Protein 6B29 (pdb70)

Nearest PDB structures (foldseek):
  6b29-assembly1_A  TM=1.011E+00  e=1.624E-09  Homo sapiens
  6uy9-assembly1_A  TM=9.958E-01  e=1.228E-08  Homo sapiens
  6uy8-assembly1_A  TM=9.805E-01  e=1.737E-08  Homo sapiens
  6uy8-assembly2_B  TM=9.784E-01  e=5.848E-08  Homo sapiens
  6b25-assembly1_A  TM=9.715E-01  e=1.913E-04  Homo sapiens

Sequence (230 aa):
ARVHRVTRSFVGNREIGQITLKKDQIVVQKGDEAGGYVKVYTGRKVVGLFPTDFLEEISNARVVHRVTRSFVGNREIGQIITLKKDQIVVQKGDEAGGYVKVYTGRKVVGLFPTTDFLEEIARVHRVTRSFVGNREIGQITLKKKDQIVVQKGDEAGGYVKVYTGRKVGLFPTDFLEEIARVHRVTRSFVGNREIGQITLKKDQIVVQKGDEAGGYVKVYTGRKVGLFPTDFLEEI

Solvent-accessible surface area: 13811 Å² total; per-residue (Å²): 93,129,4,13,14,0,24,146,74,48,125,6,69,200,167,110,36,18,22,69,3,149,104,56,57,4,0,10,26,90,56,132,88,76,74,32,84,5,98,0,57,16,6,136,136,78,6,59,0,17,42,128,62,25,90,88,60,157,165,52,127,38,14,68,0,43,135,66,55,119,13,74,85,160,110,39,27,10,53,4,48,116,74,67,104,1,36,30,111,28,135,95,74,80,31,63,4,91,0,86,34,54,99,95,79,10,70,0,12,42,128,53,24,77,96,114,93,124,6,15,14,0,42,87,15,3,15,0,21,144,142,110,36,18,13,64,4,142,109,60,62,4,0,6,32,94,61,91,60,79,80,43,51,4,107,0,57,19,8,140,142,78,5,56,0,11,50,90,13,23,90,85,62,118,134,54,16,96,1,51,37,59,48,110,11,72,175,102,52,1,15,9,64,2,108,119,73,66,101,1,54,22,73,51,131,87,72,73,35,82,5,53,0,63,32,53,203,79,1,0,37,0,15,49,120,56,20,68,100,113

Secondary structure (DSSP, 8-state):
--EEEE-S-B---GGGTB--B-TT-EEEEEEEEETTEEEEE-SS-EEEEEGGGEEE-/----EEEE-S-B---GGGTB--B-TT-EEEE-S--BTTEEEEE-SS-EEEEEGGGEEE-/--EEEESS-B--BGGGTB--B-TT-EEEEEEEEETTEEEEE-SS-EEEEEGGGEEE-/--EEEESS-B---TTBTB--B-TT-EEEEEEEEETTEEEEE-SS-EEEEEGGGEEE-

GO terms:
  GO:0003009 skeletal muscle contraction (P, IMP)
  GO:0007274 neuromuscular synaptic transmission (P, IMP)
  GO:0042802 identical protein binding (F, IPI)
  GO:0005515 protein binding (F, IPI)
  GO:0005654 nucleoplasm (C, IDA)
  GO:0005829 cytosol (C, IDA)

Organism: Homo sapiens (NCBI:txid9606)

Foldseek 3Di:
DWKKFFQAWDPDDPVQFAHTDHGGQMWAFDDDDDPQWTWTHRPDDIGIDGPVRIDTD/DPWWKKFFQAWDPDDVVVFAHTDHGGQMWTFDADDDPQWTWTHRPDDITIDGPVRIGTD/DWKKFFQAFDPDPVVVFAHTDHGRQMWAFDDDDDPQWTWTHNVDDIGIDGPVGIDTD/DWKKFFQAWDDDDVVVFAHTDHGGQIWAFDDDDDPQWTWTHRVPDTTIDGPVRIDTD

Structure (mmCIF, N/CA/C/O backbone):
data_6B29
#
_entry.id   6B29
#
_cell.length_a   49.540
_cell.length_b   57.960
_cell.length_c   156.820
_cell.angle_alpha   90.000
_cell.angle_beta   90.000
_cell.angle_gamma   90.000
#
_symmetry.space_group_name_H-M   'C 2 2 21'
#
loop_
_entity.id
_entity.type
_entity.pdbx_description
1 polymer 'SH3 and cysteine-rich domain-containing protein 3'
2 water water
#
loop_
_atom_site.group_PDB
_atom_site.id
_atom_site.type_symbol
_atom_site.label_atom_id
_atom_site.label_alt_id
_atom_site.label_comp_id
_atom_site.label_asym_id
_atom_site.label_entity_id
_atom_site.label_seq_id
_atom_site.pdbx_PDB_ins_code
_atom_site.Cartn_x
_atom_site.Cartn_y
_atom_site.Cartn_z
_atom_site.occupancy
_atom_site.B_iso_or_equiv
_atom_site.auth_seq_id
_atom_site.auth_comp_id
_atom_site.auth_asym_id
_atom_site.auth_atom_id
_atom_site.pdbx_PDB_model_num
ATOM 1 N N . ALA A 1 3 ? 1.839 -12.634 -35.411 1.00 42.59 3 ALA A N 1
ATOM 2 C CA . ALA A 1 3 ? 2.846 -11.568 -35.470 1.00 40.38 3 ALA A CA 1
ATOM 3 C C . ALA A 1 3 ? 4.277 -12.078 -35.223 1.00 37.43 3 ALA A C 1
ATOM 4 O O . ALA A 1 3 ? 4.534 -12.733 -34.201 1.00 40.42 3 ALA A O 1
ATOM 6 N N . ARG A 1 4 ? 5.202 -11.804 -36.151 1.00 32.60 4 ARG A N 1
ATOM 7 C CA . ARG A 1 4 ? 6.621 -12.070 -35.898 1.00 27.38 4 ARG A CA 1
ATOM 8 C C . ARG A 1 4 ? 7.293 -10.875 -35.253 1.00 20.30 4 ARG A C 1
ATOM 9 O O . ARG A 1 4 ? 7.334 -9.777 -35.820 1.00 20.88 4 ARG A O 1
ATOM 17 N N . VAL A 1 5 ? 7.811 -11.081 -34.060 1.00 18.13 5 VAL A N 1
ATOM 18 C CA . VAL A 1 5 ? 8.303 -9.987 -33.243 1.00 16.20 5 VAL A CA 1
ATOM 19 C C . VAL A 1 5 ? 9.773 -10.243 -33.019 1.00 15.24 5 VAL A C 1
ATOM 20 O O . VAL A 1 5 ? 10.159 -11.385 -32.747 1.00 16.63 5 VAL A O 1
ATOM 24 N N . HIS A 1 6 ? 10.584 -9.190 -33.112 1.00 14.06 6 HIS A N 1
ATOM 25 C CA . HIS A 1 6 ? 12.028 -9.341 -33.049 1.00 13.57 6 HIS A CA 1
ATOM 26 C C . HIS A 1 6 ? 12.635 -8.331 -32.090 1.00 12.82 6 HIS A C 1
ATOM 27 O O . HIS A 1 6 ? 12.156 -7.206 -31.941 1.00 14.63 6 HIS A O 1
ATOM 34 N N . ARG A 1 7 ? 13.744 -8.729 -31.487 1.00 13.92 7 ARG A N 1
ATOM 35 C CA . ARG A 1 7 ? 14.611 -7.853 -30.734 1.00 14.77 7 ARG A CA 1
ATOM 36 C C . ARG A 1 7 ? 15.805 -7.447 -31.590 1.00 13.87 7 ARG A C 1
ATOM 37 O O . ARG A 1 7 ? 16.416 -8.301 -32.257 1.00 15.36 7 ARG A O 1
ATOM 45 N N . VAL A 1 8 ? 16.122 -6.153 -31.576 1.00 13.94 8 VAL A N 1
ATOM 46 C CA . VAL A 1 8 ? 17.306 -5.644 -32.268 1.00 13.48 8 VAL A CA 1
ATOM 47 C C . VAL A 1 8 ? 18.543 -6.049 -31.462 1.00 13.93 8 VAL A C 1
ATOM 48 O O . VAL A 1 8 ? 18.643 -5.768 -30.260 1.00 15.87 8 VAL A O 1
ATOM 52 N N . THR A 1 9 ? 19.498 -6.718 -32.107 1.00 14.82 9 THR A N 1
ATOM 53 C CA . THR A 1 9 ? 20.648 -7.220 -31.361 1.00 16.99 9 THR A CA 1
ATOM 54 C C . THR A 1 9 ? 21.811 -6.241 -31.328 1.00 18.31 9 THR A C 1
ATOM 55 O O . THR A 1 9 ? 22.672 -6.318 -30.438 1.00 19.72 9 THR A O 1
ATOM 59 N N . ARG A 1 10 ? 21.875 -5.330 -32.285 1.00 17.86 10 ARG A N 1
ATOM 60 C CA . ARG A 1 10 ? 22.978 -4.391 -32.416 1.00 20.24 10 ARG A CA 1
ATOM 61 C C . ARG A 1 10 ? 22.378 -3.113 -32.974 1.00 17.67 10 ARG A C 1
ATOM 62 O O . ARG A 1 10 ? 21.523 -3.153 -33.876 1.00 18.47 10 ARG A O 1
ATOM 70 N N . SER A 1 11 ? 22.831 -1.979 -32.458 1.00 17.77 11 SER A N 1
ATOM 71 C CA . SER A 1 11 ? 22.372 -0.701 -32.960 1.00 16.82 11 SER A CA 1
ATOM 72 C C . SER A 1 11 ? 22.825 -0.508 -34.404 1.00 16.09 11 SER A C 1
ATOM 73 O O . SER A 1 11 ? 23.908 -0.930 -34.811 1.00 17.05 11 SER A O 1
ATOM 76 N N . PHE A 1 12 ? 21.996 0.183 -35.171 1.00 14.35 12 PHE A N 1
ATOM 77 C CA . PHE A 1 12 ? 22.237 0.384 -36.597 1.00 14.80 12 PHE A CA 1
ATOM 78 C C . PHE A 1 12 ? 21.573 1.672 -37.038 1.00 15.56 12 PHE A C 1
ATOM 79 O O . PHE A 1 12 ? 20.365 1.866 -36.824 1.00 15.67 12 PHE A O 1
ATOM 87 N N . VAL A 1 13 ? 22.365 2.539 -37.657 1.00 16.19 13 VAL A N 1
ATOM 88 C CA . VAL A 1 13 ? 21.867 3.770 -38.263 1.00 17.98 13 VAL A CA 1
ATOM 89 C C . VAL A 1 13 ? 21.442 3.491 -39.705 1.00 16.60 13 VAL A C 1
ATOM 90 O O . VAL A 1 13 ? 22.237 3.015 -40.507 1.00 19.07 13 VAL A O 1
ATOM 94 N N . GLY A 1 14 ? 20.183 3.780 -40.038 1.00 16.98 14 GLY A N 1
ATOM 95 C CA . GLY A 1 14 ? 19.671 3.479 -41.359 1.00 20.41 14 GLY A CA 1
ATOM 96 C C . GLY A 1 14 ? 19.870 4.627 -42.325 1.00 19.98 14 GLY A C 1
ATOM 97 O O . GLY A 1 14 ? 19.917 5.796 -41.952 1.00 24.12 14 GLY A O 1
ATOM 98 N N . ASN A 1 15 ? 20.022 4.264 -43.589 1.00 21.16 15 ASN A N 1
ATOM 99 C CA . ASN A 1 15 ? 20.070 5.221 -44.695 1.00 23.24 15 ASN A CA 1
ATOM 100 C C . ASN A 1 15 ? 18.623 5.469 -45.107 1.00 21.41 15 ASN A C 1
ATOM 101 O O . ASN A 1 15 ? 17.999 4.646 -45.787 1.00 21.87 15 ASN A O 1
ATOM 106 N N . ARG A 1 16 ? 18.070 6.609 -44.680 1.00 23.29 16 ARG A N 1
ATOM 107 C CA . ARG A 1 16 ? 16.665 6.878 -44.931 1.00 27.93 16 ARG A CA 1
ATOM 108 C C . ARG A 1 16 ? 16.368 7.085 -46.410 1.00 28.13 16 ARG A C 1
ATOM 109 O O . ARG A 1 16 ? 15.233 6.847 -46.833 1.00 29.73 16 ARG A O 1
ATOM 117 N N . GLU A 1 17 ? 17.370 7.480 -47.202 1.00 27.40 17 GLU A N 1
ATOM 118 C CA . GLU A 1 17 ? 17.153 7.709 -48.633 1.00 28.77 17 GLU A CA 1
ATOM 119 C C . GLU A 1 17 ? 16.642 6.457 -49.313 1.00 26.55 17 GLU A C 1
ATOM 120 O O . GLU A 1 17 ? 15.944 6.536 -50.341 1.00 30.05 17 GLU A O 1
ATOM 126 N N . ILE A 1 18 ? 17.040 5.289 -48.816 1.00 23.84 18 ILE A N 1
ATOM 127 C CA . ILE A 1 18 ? 16.702 4.025 -49.437 1.00 23.95 18 ILE A CA 1
ATOM 128 C C . ILE A 1 18 ? 15.749 3.233 -48.551 1.00 22.02 18 ILE A C 1
ATOM 129 O O . ILE A 1 18 ? 15.571 2.055 -48.735 1.00 23.63 18 ILE A O 1
ATOM 134 N N . GLY A 1 19 ? 15.121 3.897 -47.598 1.00 20.04 19 GLY A N 1
ATOM 135 C CA . GLY A 1 19 ? 14.053 3.283 -46.848 1.00 20.56 19 GLY A CA 1
ATOM 136 C C . GLY A 1 19 ? 14.464 2.520 -45.611 1.00 17.26 19 GLY A C 1
ATOM 137 O O . GLY A 1 19 ? 13.607 1.835 -45.055 1.00 18.43 19 GLY A O 1
ATOM 138 N N . GLN A 1 20 ? 15.731 2.596 -45.211 1.00 17.60 20 GLN A N 1
ATOM 139 C CA . GLN A 1 20 ? 16.169 1.954 -43.966 1.00 16.24 20 GLN A CA 1
ATOM 140 C C . GLN A 1 20 ? 15.819 2.816 -42.761 1.00 16.45 20 GLN A C 1
ATOM 141 O O . GLN A 1 20 ? 15.661 4.035 -42.851 1.00 19.53 20 GLN A O 1
ATOM 147 N N . ILE A 1 21 ? 15.697 2.149 -41.621 1.00 15.70 21 ILE A N 1
ATOM 148 C CA . ILE A 1 21 ? 15.360 2.760 -40.338 1.00 15.39 21 ILE A CA 1
ATOM 149 C C . ILE A 1 21 ? 16.501 2.566 -39.350 1.00 14.66 21 ILE A C 1
ATOM 150 O O . ILE A 1 21 ? 17.137 1.503 -39.294 1.00 14.96 21 ILE A O 1
ATOM 155 N N . THR A 1 22 ? 16.713 3.573 -38.506 1.00 13.98 22 THR A N 1
ATOM 156 C CA . THR A 1 22 ? 17.634 3.457 -37.370 1.00 13.83 22 THR A CA 1
ATOM 157 C C . THR A 1 22 ? 16.933 2.759 -36.211 1.00 12.76 22 THR A C 1
ATOM 158 O O . THR A 1 22 ? 15.828 3.157 -35.822 1.00 14.66 22 THR A O 1
ATOM 162 N N . LEU A 1 23 ? 17.588 1.772 -35.610 1.00 12.20 23 LEU A N 1
ATOM 163 C CA . LEU A 1 23 ? 17.073 1.170 -34.388 1.00 12.01 23 LEU A CA 1
ATOM 164 C C . LEU A 1 23 ? 18.212 1.004 -33.405 1.00 12.35 23 LEU A C 1
ATOM 165 O O . LEU A 1 23 ? 19.398 0.924 -33.781 1.00 14.67 23 LEU A O 1
ATOM 170 N N . LYS A 1 24 ? 17.829 0.940 -32.125 1.00 13.89 24 LYS A N 1
ATOM 171 C CA . LYS A 1 24 ? 18.787 0.760 -31.038 1.00 15.77 24 LYS A CA 1
ATOM 172 C C . LYS A 1 24 ? 18.797 -0.692 -30.587 1.00 14.55 24 LYS A C 1
ATOM 173 O O . LYS A 1 24 ? 17.758 -1.360 -30.552 1.00 13.95 24 LYS A O 1
ATOM 179 N N . LYS A 1 25 ? 19.953 -1.131 -30.090 1.00 14.92 25 LYS A N 1
ATOM 180 C CA . LYS A 1 25 ? 20.047 -2.445 -29.457 1.00 15.62 25 LYS A CA 1
ATOM 181 C C . LYS A 1 25 ? 18.947 -2.608 -28.400 1.00 14.29 25 LYS A C 1
ATOM 182 O O . LYS A 1 25 ? 18.663 -1.689 -27.611 1.00 14.79 25 LYS A O 1
ATOM 188 N N . ASP A 1 26 ? 18.275 -3.759 -28.439 1.00 14.67 26 ASP A N 1
ATOM 189 C CA . ASP A 1 26 ? 17.199 -4.174 -27.513 1.00 14.86 26 ASP A CA 1
ATOM 190 C C . ASP A 1 26 ? 15.853 -3.595 -27.841 1.00 14.10 26 ASP A C 1
ATOM 191 O O . ASP A 1 26 ? 14.863 -3.951 -27.204 1.00 14.56 26 ASP A O 1
ATOM 196 N N . GLN A 1 27 ? 15.755 -2.736 -28.837 1.00 13.12 27 GLN A N 1
ATOM 197 C CA . GLN A 1 27 ? 14.446 -2.286 -29.258 1.00 11.56 27 GLN A CA 1
ATOM 198 C C . GLN A 1 27 ? 13.667 -3.472 -29.824 1.00 12.87 27 GLN A C 1
ATOM 199 O O . GLN A 1 27 ? 14.238 -4.380 -30.420 1.00 13.31 27 GLN A O 1
ATOM 205 N N . ILE A 1 28 ? 12.362 -3.461 -29.631 1.00 11.87 28 ILE A N 1
ATOM 206 C CA . ILE A 1 28 ? 11.459 -4.505 -30.122 1.00 13.11 28 ILE A CA 1
ATOM 207 C C . ILE A 1 28 ? 10.667 -3.951 -31.303 1.00 11.79 28 ILE A C 1
ATOM 208 O O . ILE A 1 28 ? 10.121 -2.839 -31.248 1.00 12.32 28 ILE A O 1
ATOM 213 N N . VAL A 1 29 ? 10.605 -4.744 -32.389 1.00 12.70 29 VAL A N 1
ATOM 214 C CA . VAL A 1 29 ? 9.895 -4.338 -33.599 1.00 12.53 29 VAL A CA 1
ATOM 215 C C . VAL A 1 29 ? 9.076 -5.512 -34.109 1.00 12.90 29 VAL A C 1
ATOM 216 O O . VAL A 1 29 ? 9.311 -6.675 -33.758 1.00 13.82 29 VAL A O 1
ATOM 220 N N . VAL A 1 30 ? 8.130 -5.203 -34.979 1.00 13.52 30 VAL A N 1
ATOM 221 C CA . VAL A 1 30 ? 7.264 -6.211 -35.570 1.00 14.29 30 VAL A CA 1
ATOM 222 C C . VAL A 1 30 ? 7.586 -6.331 -37.048 1.00 15.27 30 VAL A C 1
ATOM 223 O O . VAL A 1 30 ? 7.645 -5.326 -37.764 1.00 15.23 30 VAL A O 1
ATOM 227 N N . GLN A 1 31 ? 7.797 -7.563 -37.513 1.00 14.81 31 GLN A N 1
ATOM 228 C CA . GLN A 1 31 ? 8.099 -7.788 -38.918 1.00 16.11 31 GLN A CA 1
ATOM 229 C C . GLN A 1 31 ? 6.880 -7.506 -39.794 1.00 17.94 31 GLN A C 1
ATOM 230 O O . GLN A 1 31 ? 5.743 -7.875 -39.467 1.00 20.38 31 GLN A O 1
ATOM 236 N N . LYS A 1 32 ? 7.126 -6.871 -40.932 1.00 18.50 32 LYS A N 1
ATOM 237 C CA . LYS A 1 32 ? 6.098 -6.642 -41.942 1.00 22.01 32 LYS A CA 1
ATOM 238 C C . LYS A 1 32 ? 6.573 -7.303 -43.246 1.00 22.73 32 LYS A C 1
ATOM 239 O O . LYS A 1 32 ? 7.548 -6.859 -43.849 1.00 25.74 32 LYS A O 1
ATOM 245 N N . GLY A 1 33 ? 5.930 -8.396 -43.671 1.00 25.82 33 GLY A N 1
ATOM 246 C CA . GLY A 1 33 ? 6.364 -9.079 -44.895 1.00 26.70 33 GLY A CA 1
ATOM 247 C C . GLY A 1 33 ? 7.680 -9.864 -44.780 1.00 28.64 33 GLY A C 1
ATOM 248 O O . GLY A 1 33 ? 8.232 -10.070 -43.713 1.00 33.30 33 GLY A O 1
ATOM 249 N N . ASP A 1 34 ? 8.199 -10.272 -45.935 1.00 25.67 34 ASP A N 1
ATOM 250 C CA . ASP A 1 34 ? 9.308 -11.214 -45.981 1.00 25.61 34 ASP A CA 1
ATOM 251 C C . ASP A 1 34 ? 10.650 -10.501 -46.151 1.00 21.04 34 ASP A C 1
ATOM 252 O O . ASP A 1 34 ? 10.725 -9.370 -46.629 1.00 24.77 34 ASP A O 1
ATOM 257 N N . GLU A 1 35 ? 11.713 -11.202 -45.770 1.00 20.35 35 GLU A N 1
ATOM 258 C CA . GLU A 1 35 ? 13.068 -10.730 -45.978 1.00 22.03 35 GLU A CA 1
ATOM 259 C C . GLU A 1 35 ? 13.441 -10.856 -47.451 1.00 20.25 35 GLU A C 1
ATOM 260 O O . GLU A 1 35 ? 12.983 -11.764 -48.144 1.00 22.64 35 GLU A O 1
ATOM 266 N N . ALA A 1 36 ? 14.353 -9.989 -47.889 1.00 17.79 36 ALA A N 1
ATOM 267 C CA . ALA A 1 36 ? 14.964 -10.072 -49.202 1.00 18.17 36 ALA A CA 1
ATOM 268 C C . ALA A 1 36 ? 16.277 -9.297 -49.152 1.00 17.80 36 ALA A C 1
ATOM 269 O O . ALA A 1 36 ? 16.337 -8.168 -48.649 1.00 17.13 36 ALA A O 1
ATOM 271 N N . GLY A 1 37 ? 17.327 -9.884 -49.712 1.00 18.05 37 GLY A N 1
ATOM 272 C CA . GLY A 1 37 ? 18.566 -9.142 -49.838 1.00 17.60 37 GLY A CA 1
ATOM 273 C C . GLY A 1 37 ? 19.231 -8.761 -48.520 1.00 17.27 37 GLY A C 1
ATOM 274 O O . GLY A 1 37 ? 20.063 -7.866 -48.499 1.00 19.14 37 GLY A O 1
ATOM 275 N N . GLY A 1 38 ? 18.899 -9.434 -47.424 1.00 18.03 38 GLY A N 1
ATOM 276 C CA . GLY A 1 38 ? 19.507 -9.135 -46.145 1.00 18.36 38 GLY A CA 1
ATOM 277 C C . GLY A 1 38 ? 18.745 -8.115 -45.348 1.00 15.10 38 GLY A C 1
ATOM 278 O O . GLY A 1 38 ? 19.199 -7.762 -44.256 1.00 16.60 38 GLY A O 1
ATOM 279 N N . TYR A 1 39 ? 17.591 -7.681 -45.812 1.00 14.91 39 TYR A N 1
ATOM 280 C CA . TYR A 1 39 ? 16.814 -6.668 -45.095 1.00 13.59 39 TYR A CA 1
ATOM 281 C C . TYR A 1 39 ? 15.385 -7.142 -44.993 1.00 14.60 39 TYR A C 1
ATOM 282 O O . TYR A 1 39 ? 14.916 -7.956 -45.806 1.00 16.50 39 TYR A O 1
ATOM 291 N N . VAL A 1 40 ? 14.687 -6.581 -44.010 1.00 13.05 40 VAL A N 1
ATOM 292 C CA . VAL A 1 40 ? 13.268 -6.843 -43.847 1.00 13.16 40 VAL A CA 1
ATOM 293 C C . VAL A 1 40 ? 12.620 -5.576 -43.337 1.00 12.85 40 VAL A C 1
ATOM 294 O O . VAL A 1 40 ? 13.248 -4.788 -42.618 1.00 13.60 40 VAL A O 1
ATOM 298 N N . LYS A 1 41 ? 11.368 -5.371 -43.731 1.00 14.07 41 LYS A N 1
ATOM 299 C CA . LYS A 1 41 ? 10.589 -4.230 -43.248 1.00 13.82 41 LYS A CA 1
ATOM 300 C C . LYS A 1 41 ? 10.089 -4.521 -41.844 1.00 13.92 41 LYS A C 1
ATOM 301 O O . LYS A 1 41 ? 9.598 -5.630 -41.571 1.00 15.04 41 LYS A O 1
ATOM 307 N N . VAL A 1 42 ? 10.235 -3.546 -40.951 1.00 12.98 42 VAL A N 1
ATOM 308 C CA . VAL A 1 42 ? 9.774 -3.693 -39.570 1.00 12.82 42 VAL A CA 1
ATOM 309 C C . VAL A 1 42 ? 9.028 -2.438 -39.154 1.00 13.77 42 VAL A C 1
ATOM 310 O O . VAL A 1 42 ? 9.158 -1.364 -39.752 1.00 15.21 42 VAL A O 1
ATOM 314 N N . TYR A 1 43 ? 8.184 -2.611 -38.142 1.00 14.72 43 TYR A N 1
ATOM 315 C CA . TYR A 1 43 ? 7.373 -1.540 -37.559 1.00 14.70 43 TYR A CA 1
ATOM 316 C C . TYR A 1 43 ? 7.762 -1.345 -36.100 1.00 13.41 43 TYR A C 1
ATOM 317 O O . TYR A 1 43 ? 7.855 -2.324 -35.347 1.00 13.82 43 TYR A O 1
ATOM 326 N N . THR A 1 44 ? 8.010 -0.089 -35.712 1.00 13.76 44 THR A N 1
ATOM 327 C CA . THR A 1 44 ? 8.462 0.211 -34.355 1.00 14.10 44 THR A CA 1
ATOM 328 C C . THR A 1 44 ? 7.324 0.555 -33.422 1.00 15.09 44 THR A C 1
ATOM 329 O O . THR A 1 44 ? 7.580 0.744 -32.231 1.00 15.35 44 THR A O 1
ATOM 333 N N . GLY A 1 45 ? 6.090 0.680 -33.928 1.00 16.17 45 GLY A N 1
ATOM 334 C CA . GLY A 1 45 ? 5.009 1.285 -33.180 1.00 17.23 45 GLY A CA 1
ATOM 335 C C . GLY A 1 45 ? 4.767 2.727 -33.564 1.00 20.47 45 GLY A C 1
ATOM 336 O O . GLY A 1 45 ? 3.707 3.259 -33.263 1.00 23.97 45 GLY A O 1
ATOM 337 N N . ARG A 1 46 ? 5.728 3.365 -34.240 1.00 20.72 46 ARG A N 1
ATOM 338 C CA . ARG A 1 46 ? 5.587 4.725 -34.734 1.00 23.10 46 ARG A CA 1
ATOM 339 C C . ARG A 1 46 ? 5.999 4.861 -36.205 1.00 24.35 46 ARG A C 1
ATOM 340 O O . ARG A 1 46 ? 5.469 5.728 -36.901 1.00 27.97 46 ARG A O 1
ATOM 348 N N . LYS A 1 47 ? 6.908 4.018 -36.697 1.00 21.57 47 LYS A N 1
ATOM 349 C CA . LYS A 1 47 ? 7.545 4.205 -38.004 1.00 22.37 47 LYS A CA 1
ATOM 350 C C . LYS A 1 47 ? 7.804 2.833 -38.588 1.00 17.58 47 LYS A C 1
ATOM 351 O O . LYS A 1 47 ? 7.878 1.824 -37.863 1.00 17.94 47 LYS A O 1
ATOM 357 N N . VAL A 1 48 ? 7.931 2.805 -39.914 1.00 18.08 48 VAL A N 1
ATOM 358 C CA A VAL A 1 48 ? 8.237 1.591 -40.651 0.67 17.99 48 VAL A CA 1
ATOM 359 C CA B VAL A 1 48 ? 8.261 1.582 -40.619 0.33 18.30 48 VAL A CA 1
ATOM 360 C C . VAL A 1 48 ? 9.508 1.815 -41.463 1.00 17.88 48 VAL A C 1
ATOM 361 O O . VAL A 1 48 ? 9.753 2.909 -41.984 1.00 20.76 48 VAL A O 1
ATOM 368 N N . GLY A 1 49 ? 10.312 0.768 -41.596 1.00 14.65 49 GLY A N 1
ATOM 369 C CA . GLY A 1 49 ? 11.406 0.853 -42.552 1.00 15.09 49 GLY A CA 1
ATOM 370 C C . GLY A 1 49 ? 12.177 -0.446 -42.606 1.00 12.69 49 GLY A C 1
ATOM 371 O O . GLY A 1 49 ? 11.864 -1.395 -41.898 1.00 14.06 49 GLY A O 1
ATOM 372 N N . LEU A 1 50 ? 13.201 -0.464 -43.465 1.00 13.83 50 LEU A N 1
ATOM 373 C CA . LEU A 1 50 ? 13.997 -1.653 -43.682 1.00 14.30 50 LEU A CA 1
ATOM 374 C C . LEU A 1 50 ? 15.140 -1.748 -42.683 1.00 12.44 50 LEU A C 1
ATOM 375 O O . LEU A 1 50 ? 15.770 -0.726 -42.326 1.00 14.67 50 LEU A O 1
ATOM 380 N N . PHE A 1 51 ? 15.433 -2.980 -42.264 1.00 12.39 51 PHE A N 1
ATOM 381 C CA . PHE A 1 51 ? 16.464 -3.160 -41.260 1.00 11.73 51 PHE A CA 1
ATOM 382 C C . PHE A 1 51 ? 17.200 -4.468 -41.562 1.00 11.99 51 PHE A C 1
ATOM 383 O O . PHE A 1 51 ? 16.583 -5.419 -42.089 1.00 12.92 51 PHE A O 1
ATOM 391 N N . PRO A 1 52 ? 18.510 -4.567 -41.251 1.00 11.67 52 PRO A N 1
ATOM 392 C CA . PRO A 1 52 ? 19.264 -5.800 -41.572 1.00 13.26 52 PRO A CA 1
ATOM 393 C C . PRO A 1 52 ? 18.764 -6.977 -40.748 1.00 13.04 52 PRO A C 1
ATOM 394 O O . PRO A 1 52 ? 18.695 -6.917 -39.509 1.00 13.13 52 PRO A O 1
ATOM 398 N N . THR A 1 53 ? 18.488 -8.104 -41.427 1.00 13.71 53 THR A N 1
ATOM 399 C CA . THR A 1 53 ? 18.026 -9.290 -40.704 1.00 16.77 53 THR A CA 1
ATOM 400 C C . THR A 1 53 ? 19.108 -9.859 -39.792 1.00 14.94 53 THR A C 1
ATOM 401 O O . THR A 1 53 ? 18.800 -10.471 -38.755 1.00 15.88 53 THR A O 1
ATOM 405 N N . ASP A 1 54 ? 20.378 -9.625 -40.087 1.00 15.77 54 ASP A N 1
ATOM 406 C CA . ASP A 1 54 ? 21.433 -10.131 -39.199 1.00 17.00 54 ASP A CA 1
ATOM 407 C C . ASP A 1 54 ? 21.400 -9.488 -37.824 1.00 16.67 54 ASP A C 1
ATOM 408 O O . ASP A 1 54 ? 21.968 -10.050 -36.878 1.00 20.27 54 ASP A O 1
ATOM 413 N N . PHE A 1 55 ? 20.761 -8.326 -37.691 1.00 14.46 55 PHE A N 1
ATOM 414 C CA . PHE A 1 55 ? 20.682 -7.622 -36.418 1.00 14.16 55 PHE A CA 1
ATOM 415 C C . PHE A 1 55 ? 19.323 -7.795 -35.734 1.00 13.11 55 PHE A C 1
ATOM 416 O O . PHE A 1 55 ? 18.949 -6.967 -34.909 1.00 14.82 55 PHE A O 1
ATOM 424 N N . LEU A 1 56 ? 18.604 -8.858 -36.052 1.00 14.02 56 LEU A N 1
ATOM 425 C CA . LEU A 1 56 ? 17.316 -9.157 -35.448 1.00 15.03 56 LEU A CA 1
ATOM 426 C C . LEU A 1 56 ? 17.353 -10.564 -34.877 1.00 17.15 56 LEU A C 1
ATOM 427 O O . LEU A 1 56 ? 17.861 -11.493 -35.516 1.00 18.36 56 LEU A O 1
ATOM 432 N N . GLU A 1 57 ? 16.741 -10.740 -33.722 1.00 17.70 57 GLU A N 1
ATOM 433 C CA . GLU A 1 57 ? 16.529 -12.061 -33.142 1.00 18.78 57 GLU A CA 1
ATOM 434 C C . GLU A 1 57 ? 15.056 -12.203 -32.793 1.00 17.43 57 GLU A C 1
ATOM 435 O O . GLU A 1 57 ? 14.491 -11.353 -32.095 1.00 17.82 57 GLU A O 1
ATOM 441 N N . GLU A 1 58 ? 14.436 -13.267 -33.253 1.00 18.44 58 GLU A N 1
ATOM 442 C CA . GLU A 1 58 ? 13.007 -13.408 -33.039 1.00 19.37 58 GLU A CA 1
ATOM 443 C C . GLU A 1 58 ? 12.736 -13.762 -31.579 1.00 19.15 58 GLU A C 1
ATOM 444 O O . GLU A 1 58 ? 13.434 -14.590 -30.969 1.00 21.62 58 GLU A O 1
ATOM 450 N N . ILE A 1 59 ? 11.691 -13.161 -31.023 1.00 21.01 59 ILE A N 1
ATOM 451 C CA . ILE A 1 59 ? 11.294 -13.448 -29.632 1.00 22.05 59 ILE A CA 1
ATOM 452 C C . ILE A 1 59 ? 9.921 -14.110 -29.586 1.00 26.62 59 ILE A C 1
ATOM 453 O O . ILE A 1 59 ? 9.189 -14.089 -30.579 1.00 29.19 59 ILE A O 1
ATOM 458 N N . SER B 1 1 ? -32.152 -9.919 -4.681 1.00 35.44 1 SER B N 1
ATOM 459 C CA . SER B 1 1 ? -31.580 -8.849 -5.511 1.00 32.44 1 SER B CA 1
ATOM 460 C C . SER B 1 1 ? -32.621 -8.222 -6.432 1.00 31.32 1 SER B C 1
ATOM 461 O O . SER B 1 1 ? -33.509 -8.912 -6.926 1.00 35.36 1 SER B O 1
ATOM 464 N N . ASN B 1 2 ? -32.515 -6.902 -6.641 1.00 26.97 2 ASN B N 1
ATOM 465 C CA . ASN B 1 2 ? -33.372 -6.141 -7.538 1.00 27.13 2 ASN B CA 1
ATOM 466 C C . ASN B 1 2 ? -32.581 -5.523 -8.667 1.00 29.49 2 ASN B C 1
ATOM 467 O O . ASN B 1 2 ? -33.024 -4.531 -9.241 1.00 30.55 2 ASN B O 1
ATOM 472 N N . ALA B 1 3 ? -31.413 -6.078 -8.976 1.00 30.49 3 ALA B N 1
ATOM 473 C CA . ALA B 1 3 ? -30.396 -5.438 -9.800 1.00 28.36 3 ALA B CA 1
ATOM 474 C C . ALA B 1 3 ? -30.462 -5.944 -11.242 1.00 24.23 3 ALA B C 1
ATOM 475 O O . ALA B 1 3 ? -30.621 -7.145 -11.454 1.00 30.13 3 ALA B O 1
ATOM 477 N N . ARG B 1 4 ? -30.417 -5.022 -12.228 1.00 21.83 4 ARG B N 1
ATOM 478 C CA . ARG B 1 4 ? -30.146 -5.444 -13.613 1.00 18.07 4 ARG B CA 1
ATOM 479 C C . ARG B 1 4 ? -28.640 -5.611 -13.736 1.00 14.55 4 ARG B C 1
ATOM 480 O O . ARG B 1 4 ? -27.877 -4.728 -13.350 1.00 15.03 4 ARG B O 1
ATOM 488 N N . VAL B 1 5 ? -28.208 -6.736 -14.292 1.00 13.14 5 VAL B N 1
ATOM 489 C CA A VAL B 1 5 ? -26.797 -7.078 -14.370 0.20 11.73 5 VAL B CA 1
ATOM 490 C CA B VAL B 1 5 ? -26.786 -7.072 -14.386 0.80 12.93 5 VAL B CA 1
ATOM 491 C C . VAL B 1 5 ? -26.423 -7.403 -15.813 1.00 11.27 5 VAL B C 1
ATOM 492 O O . VAL B 1 5 ? -27.226 -7.962 -16.560 1.00 13.28 5 VAL B O 1
ATOM 499 N N . HIS B 1 6 ? -25.176 -7.070 -16.179 1.00 11.05 6 HIS B N 1
ATOM 500 C CA . HIS B 1 6 ? -24.692 -7.257 -17.541 1.00 11.15 6 HIS B CA 1
ATOM 501 C C . HIS B 1 6 ? -23.270 -7.783 -17.488 1.00 11.23 6 HIS B C 1
ATOM 502 O O . HIS B 1 6 ? -22.518 -7.517 -16.544 1.00 12.33 6 HIS B O 1
ATOM 509 N N . ARG B 1 7 ? -22.916 -8.548 -18.507 1.00 11.95 7 ARG B N 1
ATOM 510 C CA . ARG B 1 7 ? -21.543 -8.947 -18.745 1.00 10.62 7 ARG B CA 1
ATOM 511 C C . ARG B 1 7 ? -20.933 -8.031 -19.798 1.00 11.97 7 ARG B C 1
ATOM 512 O O . ARG B 1 7 ? -21.566 -7.758 -20.821 1.00 11.69 7 ARG B O 1
ATOM 520 N N . VAL B 1 8 ? -19.692 -7.599 -19.554 1.00 11.30 8 VAL B N 1
ATOM 521 C CA . VAL B 1 8 ? -18.916 -6.845 -20.544 1.00 10.76 8 VAL B CA 1
ATOM 522 C C . VAL B 1 8 ? -18.466 -7.788 -21.641 1.00 12.46 8 VAL B C 1
ATOM 523 O O . VAL B 1 8 ? -17.831 -8.804 -21.372 1.00 13.28 8 VAL B O 1
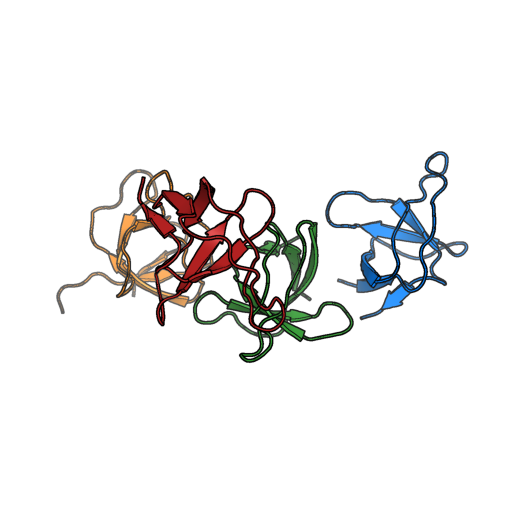ATOM 527 N N . THR B 1 9 ? -18.786 -7.450 -22.893 1.00 12.74 9 THR B N 1
ATOM 528 C CA . THR B 1 9 ? -18.530 -8.381 -23.990 1.00 13.13 9 THR B CA 1
ATOM 529 C C . THR B 1 9 ? -17.196 -8.131 -24.657 1.00 12.97 9 THR B C 1
ATOM 530 O O . THR B 1 9 ? -16.707 -9.001 -25.400 1.00 15.30 9 THR B O 1
ATOM 534 N N . ARG B 1 10 ? -16.568 -6.993 -24.383 1.00 12.50 10 ARG B N 1
ATOM 535 C CA . ARG B 1 10 ? -15.253 -6.689 -24.930 1.00 14.27 10 ARG B CA 1
ATOM 536 C C . ARG B 1 10 ? -14.667 -5.578 -24.080 1.00 12.56 10 ARG B C 1
ATOM 537 O O . ARG B 1 10 ? -15.380 -4.689 -23.601 1.00 13.81 10 ARG B O 1
ATOM 545 N N . SER B 1 11 ? -13.361 -5.625 -23.910 1.00 13.65 11 SER B N 1
ATOM 546 C CA . SER B 1 11 ? -12.689 -4.606 -23.129 1.00 14.52 11 SER B CA 1
ATOM 547 C C . SER B 1 11 ? -12.778 -3.265 -23.831 1.00 13.70 11 SER B C 1
ATOM 548 O O . SER B 1 11 ? -12.695 -3.186 -25.078 1.00 15.58 11 SER B O 1
ATOM 551 N N . PHE B 1 12 ? -12.957 -2.200 -23.045 1.00 13.56 12 PHE B N 1
ATOM 552 C CA . PHE B 1 12 ? -13.077 -0.860 -23.610 1.00 14.39 12 PHE B CA 1
ATOM 553 C C . PHE B 1 12 ? -12.473 0.132 -22.641 1.00 13.47 12 PHE B C 1
ATOM 554 O O . PHE B 1 12 ? -12.796 0.098 -21.443 1.00 15.02 12 PHE B O 1
ATOM 562 N N . VAL B 1 13 ? -11.643 1.027 -23.162 1.00 16.12 13 VAL B N 1
ATOM 563 C CA . VAL B 1 13 ? -11.009 2.068 -22.380 1.00 17.81 13 VAL B CA 1
ATOM 564 C C . VAL B 1 13 ? -11.852 3.311 -22.510 1.00 19.68 13 VAL B C 1
ATOM 565 O O . VAL B 1 13 ? -11.989 3.861 -23.602 1.00 21.57 13 VAL B O 1
ATOM 569 N N . GLY B 1 14 ? -12.388 3.772 -21.414 1.00 21.71 14 GLY B N 1
ATOM 570 C CA . GLY B 1 14 ? -13.220 4.949 -21.450 1.00 23.74 14 GLY B CA 1
ATOM 571 C C . GLY B 1 14 ? -12.421 6.219 -21.202 1.00 25.38 14 GLY B C 1
ATOM 572 O O . GLY B 1 14 ? -11.305 6.222 -20.675 1.00 28.12 14 GLY B O 1
ATOM 573 N N . ASN B 1 15 ? -13.014 7.343 -21.595 1.00 25.40 15 ASN B N 1
ATOM 574 C CA . ASN B 1 15 ? -12.443 8.665 -21.353 1.00 26.66 15 ASN B CA 1
ATOM 575 C C . ASN B 1 15 ? -12.930 9.101 -19.976 1.00 25.04 15 ASN B C 1
ATOM 576 O O . ASN B 1 15 ? -14.091 9.506 -19.809 1.00 22.88 15 ASN B O 1
ATOM 581 N N . ARG B 1 16 ? -12.059 8.997 -18.966 1.00 24.89 16 ARG B N 1
ATOM 582 C CA . ARG B 1 16 ? -12.517 9.273 -17.609 1.00 24.42 16 ARG B CA 1
ATOM 583 C C . ARG B 1 16 ? -12.924 10.723 -17.438 1.00 24.68 16 ARG B C 1
ATOM 584 O O . ARG B 1 16 ? -13.763 11.024 -16.578 1.00 26.12 16 ARG B O 1
ATOM 586 N N . GLU B 1 17 ? -12.385 11.621 -18.262 1.00 22.87 17 GLU B N 1
ATOM 587 C CA . GLU B 1 17 ? -12.722 13.024 -18.076 1.00 22.96 17 GLU B CA 1
ATOM 588 C C . GLU B 1 17 ? -14.184 13.290 -18.355 1.00 21.62 17 GLU B C 1
ATOM 589 O O . GLU B 1 17 ? -14.761 14.236 -17.799 1.00 23.84 17 GLU B O 1
ATOM 595 N N . ILE B 1 18 ? -14.790 12.504 -19.225 1.00 19.64 18 ILE B N 1
ATOM 596 C CA . ILE B 1 18 ? -16.194 12.660 -19.541 1.00 19.04 18 ILE B CA 1
ATOM 597 C C . ILE B 1 18 ? -17.043 11.593 -18.851 1.00 18.42 18 ILE B C 1
ATOM 598 O O . ILE B 1 18 ? -18.151 11.291 -19.303 1.00 21.93 18 ILE B O 1
ATOM 603 N N . GLY B 1 19 ? -16.534 11.008 -17.769 1.00 18.21 19 GLY B N 1
ATOM 604 C CA . GLY B 1 19 ? -17.305 10.159 -16.901 1.00 19.96 19 GLY B CA 1
ATOM 605 C C . GLY B 1 19 ? -17.396 8.713 -17.333 1.00 18.16 19 GLY B C 1
ATOM 606 O O . GLY B 1 19 ? -18.215 7.971 -16.780 1.00 18.38 19 GLY B O 1
ATOM 607 N N . GLN B 1 20 ? -16.606 8.295 -18.303 1.00 16.74 20 GLN B N 1
ATOM 608 C CA . GLN B 1 20 ? -16.636 6.924 -18.762 1.00 17.34 20 GLN B CA 1
ATOM 609 C C . GLN B 1 20 ? -15.693 6.071 -17.929 1.00 19.06 20 GLN B C 1
ATOM 610 O O . GLN B 1 20 ? -14.709 6.559 -17.369 1.00 24.08 20 GLN B O 1
ATOM 616 N N A ILE B 1 21 ? -16.013 4.775 -17.855 0.62 15.84 21 ILE B N 1
ATOM 617 N N B ILE B 1 21 ? -16.012 4.801 -17.807 0.38 16.37 21 ILE B N 1
ATOM 618 C CA A ILE B 1 21 ? -15.277 3.787 -17.062 0.62 16.05 21 ILE B CA 1
ATOM 619 C CA B ILE B 1 21 ? -15.099 3.923 -17.105 0.38 15.44 21 ILE B CA 1
ATOM 620 C C A ILE B 1 21 ? -14.629 2.764 -17.992 0.62 15.96 21 ILE B C 1
ATOM 621 C C B ILE B 1 21 ? -14.532 2.897 -18.063 0.38 14.79 21 ILE B C 1
ATOM 622 O O A ILE B 1 21 ? -15.218 2.359 -19.000 0.62 18.69 21 ILE B O 1
ATOM 623 O O B ILE B 1 21 ? -15.045 2.657 -19.162 0.38 15.35 21 ILE B O 1
ATOM 632 N N . THR B 1 22 ? -13.407 2.349 -17.650 1.00 14.84 22 THR B N 1
ATOM 633 C CA . THR B 1 22 ? -12.702 1.304 -18.366 1.00 14.73 22 THR B CA 1
ATOM 634 C C . THR B 1 22 ? -13.100 -0.028 -17.753 1.00 12.77 22 THR B C 1
ATOM 635 O O . THR B 1 22 ? -13.041 -0.191 -16.529 1.00 15.42 22 THR B O 1
ATOM 639 N N . LEU B 1 23 ? -13.548 -0.966 -18.582 1.00 12.45 23 LEU B N 1
ATOM 640 C CA . LEU B 1 23 ? -13.895 -2.328 -18.130 1.00 12.95 23 LEU B CA 1
ATOM 641 C C . LEU B 1 23 ? -13.232 -3.375 -19.012 1.00 13.30 23 LEU B C 1
ATOM 642 O O . LEU B 1 23 ? -12.859 -3.102 -20.168 1.00 14.22 23 LEU B O 1
ATOM 647 N N . LYS B 1 24 ? -13.106 -4.572 -18.464 1.00 12.47 24 LYS B N 1
ATOM 648 C CA . LYS B 1 24 ? -12.481 -5.685 -19.134 1.00 13.89 24 LYS B CA 1
ATOM 649 C C . LYS B 1 24 ? -13.522 -6.709 -19.540 1.00 12.60 24 LYS B C 1
ATOM 650 O O . LYS B 1 24 ? -14.525 -6.931 -18.836 1.00 13.21 24 LYS B O 1
ATOM 652 N N . LYS B 1 25 ? -13.271 -7.343 -20.683 1.00 13.73 25 LYS B N 1
ATOM 653 C CA . LYS B 1 25 ? -14.139 -8.423 -21.142 1.00 13.66 25 LYS B CA 1
ATOM 654 C C . LYS B 1 25 ? -14.420 -9.418 -20.015 1.00 12.92 25 LYS B C 1
ATOM 655 O O . LYS B 1 25 ? -13.514 -9.844 -19.291 1.00 14.79 25 LYS B O 1
ATOM 661 N N . ASP B 1 26 ? -15.688 -9.805 -19.880 1.00 13.86 26 ASP B N 1
ATOM 662 C CA . ASP B 1 26 ? -16.205 -10.796 -18.936 1.00 16.66 26 ASP B CA 1
ATOM 663 C C . ASP B 1 26 ? -16.477 -10.261 -17.533 1.00 14.03 26 ASP B C 1
ATOM 664 O O . ASP B 1 26 ? -17.077 -10.999 -16.761 1.00 15.19 26 ASP B O 1
ATOM 669 N N . GLN B 1 27 ? -16.163 -8.998 -17.220 1.00 12.78 27 GLN B N 1
ATOM 670 C CA . GLN B 1 27 ? -16.584 -8.437 -15.943 1.00 12.87 27 GLN B CA 1
ATOM 671 C C . GLN B 1 27 ? -18.102 -8.354 -15.901 1.00 11.54 27 GLN B C 1
ATOM 672 O O . GLN B 1 27 ? -18.760 -8.076 -16.909 1.00 13.37 27 GLN B O 1
ATOM 678 N N . ILE B 1 28 ? -18.640 -8.545 -14.715 1.00 10.49 28 ILE B N 1
ATOM 679 C CA . ILE B 1 28 ? -20.054 -8.362 -14.475 1.00 11.39 28 ILE B CA 1
ATOM 680 C C . ILE B 1 28 ? -20.252 -7.022 -13.772 1.00 10.16 28 ILE B C 1
ATOM 681 O O . ILE B 1 28 ? -19.561 -6.707 -12.792 1.00 12.11 28 ILE B O 1
ATOM 686 N N . VAL B 1 29 ? -21.233 -6.256 -14.230 1.00 10.25 29 VAL B N 1
ATOM 687 C CA . VAL B 1 29 ? -21.532 -4.951 -13.666 1.00 11.14 29 VAL B CA 1
ATOM 688 C C . VAL B 1 29 ? -23.046 -4.803 -13.461 1.00 10.28 29 VAL B C 1
ATOM 689 O O . VAL B 1 29 ? -23.867 -5.489 -14.085 1.00 11.01 29 VAL B O 1
ATOM 693 N N . VAL B 1 30 ? -23.423 -3.935 -12.521 1.00 11.96 30 VAL B N 1
ATOM 694 C CA . VAL B 1 30 ? -24.824 -3.682 -12.224 1.00 12.45 30 VAL B CA 1
ATOM 695 C C . VAL B 1 30 ? -25.212 -2.350 -12.854 1.00 13.67 30 VAL B C 1
ATOM 696 O O . VAL B 1 30 ? -24.481 -1.360 -12.725 1.00 13.04 30 VAL B O 1
ATOM 700 N N . GLN B 1 31 ? -26.336 -2.321 -13.556 1.00 12.80 31 GLN B N 1
ATOM 701 C CA . GLN B 1 31 ? -26.838 -1.094 -14.178 1.00 13.36 31 GLN B CA 1
ATOM 702 C C . GLN B 1 31 ? -27.394 -0.146 -13.114 1.00 15.20 31 GLN B C 1
ATOM 703 O O . GLN B 1 31 ? -28.186 -0.558 -12.260 1.00 17.28 31 GLN B O 1
ATOM 709 N N . LYS B 1 32 ? -26.988 1.126 -13.137 1.00 15.12 32 LYS B N 1
ATOM 710 C CA . LYS B 1 32 ? -27.383 2.085 -12.115 1.00 17.73 32 LYS B CA 1
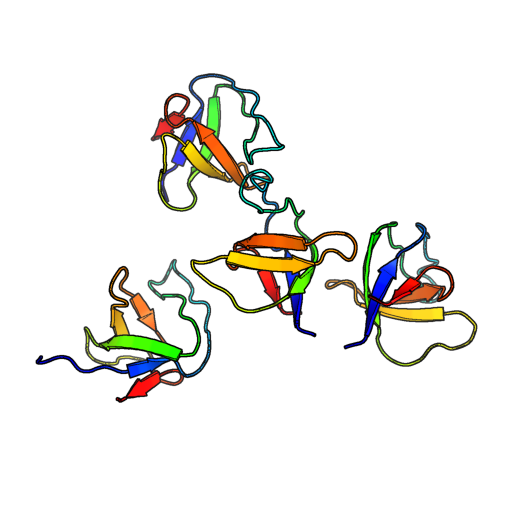ATOM 711 C C . LYS B 1 32 ? -28.140 3.276 -12.632 1.00 20.51 32 LYS B C 1
ATOM 712 O O . LYS B 1 32 ? -28.572 4.108 -11.817 1.00 24.48 32 LYS B O 1
ATOM 718 N N . GLY B 1 33 ? -28.297 3.403 -13.927 1.00 18.57 33 GLY B N 1
ATOM 719 C CA . GLY B 1 33 ? -29.115 4.461 -14.484 1.00 19.97 33 GLY B CA 1
ATOM 720 C C . GLY B 1 33 ? -29.766 3.957 -15.748 1.00 20.72 33 GLY B C 1
ATOM 721 O O . GLY B 1 33 ? -29.477 2.863 -16.214 1.00 23.23 33 GLY B O 1
ATOM 722 N N . ASP B 1 34 ? -30.651 4.776 -16.315 1.00 20.16 34 ASP B N 1
ATOM 723 C CA . ASP B 1 34 ? -31.249 4.474 -17.610 1.00 19.87 34 ASP B CA 1
ATOM 724 C C . ASP B 1 34 ? -30.253 4.717 -18.732 1.00 17.47 34 ASP B C 1
ATOM 725 O O . ASP B 1 34 ? -29.411 5.623 -18.651 1.00 19.48 34 ASP B O 1
ATOM 730 N N . GLU B 1 35 ? -30.308 3.868 -19.779 1.00 18.27 35 GLU B N 1
ATOM 731 C CA . GLU B 1 35 ? -29.500 4.110 -20.973 1.00 19.36 35 GLU B CA 1
ATOM 732 C C . GLU B 1 35 ? -29.792 5.502 -21.541 1.00 20.14 35 GLU B C 1
ATOM 733 O O . GLU B 1 35 ? -30.944 5.961 -21.543 1.00 22.12 35 GLU B O 1
ATOM 739 N N . ALA B 1 36 ? -28.763 6.160 -22.082 1.00 19.97 36 ALA B N 1
ATOM 740 C CA . ALA B 1 36 ? -28.949 7.409 -22.822 1.00 21.71 36 ALA B CA 1
ATOM 741 C C . ALA B 1 36 ? -27.778 7.571 -23.781 1.00 20.91 36 ALA B C 1
ATOM 742 O O . ALA B 1 36 ? -26.613 7.421 -23.388 1.00 18.85 36 ALA B O 1
ATOM 744 N N . GLY B 1 37 ? -28.091 7.814 -25.044 1.00 22.53 37 GLY B N 1
ATOM 745 C CA . GLY B 1 37 ? -27.053 8.126 -26.001 1.00 21.93 37 GLY B CA 1
ATOM 746 C C . GLY B 1 37 ? -26.035 7.034 -26.228 1.00 21.87 37 GLY B C 1
ATOM 747 O O . GLY B 1 37 ? -24.890 7.332 -26.591 1.00 23.53 37 GLY B O 1
ATOM 748 N N . GLY B 1 38 ? -26.417 5.777 -26.044 1.00 18.79 38 GLY B N 1
ATOM 749 C CA . GLY B 1 38 ? -25.497 4.686 -26.262 1.00 18.04 38 GLY B CA 1
ATOM 750 C C . GLY B 1 38 ? -24.663 4.303 -25.071 1.00 16.21 38 GLY B C 1
ATOM 751 O O . GLY B 1 38 ? -23.868 3.385 -25.191 1.00 16.96 38 GLY B O 1
ATOM 752 N N . TYR B 1 39 ? -24.812 4.986 -23.943 1.00 16.07 39 TYR B N 1
ATOM 753 C CA . TYR B 1 39 ? -24.100 4.632 -22.721 1.00 16.36 39 TYR B CA 1
ATOM 754 C C . TYR B 1 39 ? -25.064 4.389 -21.575 1.00 14.84 39 TYR B C 1
ATOM 755 O O . TYR B 1 39 ? -26.202 4.843 -21.590 1.00 17.14 39 TYR B O 1
ATOM 764 N N . VAL B 1 40 ? -24.603 3.617 -20.600 1.00 14.71 40 VAL B N 1
ATOM 765 C CA . VAL B 1 40 ? -25.334 3.427 -19.364 1.00 15.46 40 VAL B CA 1
ATOM 766 C C . VAL B 1 40 ? -24.370 3.514 -18.193 1.00 13.47 40 VAL B C 1
ATOM 767 O O . VAL B 1 40 ? -23.207 3.118 -18.290 1.00 13.28 40 VAL B O 1
ATOM 771 N N . LYS B 1 41 ? -24.880 4.011 -17.078 1.00 13.40 41 LYS B N 1
ATOM 772 C CA . LYS B 1 41 ? -24.124 4.040 -15.834 1.00 12.74 41 LYS B CA 1
ATOM 773 C C . LYS B 1 41 ? -24.105 2.652 -15.232 1.00 12.03 41 LYS B C 1
ATOM 774 O O . LYS B 1 41 ? -25.167 2.043 -15.049 1.00 13.16 41 LYS B O 1
ATOM 780 N N . VAL B 1 42 ? -22.916 2.206 -14.877 1.00 11.95 42 VAL B N 1
ATOM 781 C CA . VAL B 1 42 ? -22.761 0.873 -14.316 1.00 12.43 42 VAL B CA 1
ATOM 782 C C . VAL B 1 42 ? -21.858 0.919 -13.086 1.00 12.20 42 VAL B C 1
ATOM 783 O O . VAL B 1 42 ? -21.027 1.828 -12.921 1.00 14.82 42 VAL B O 1
ATOM 787 N N . TYR B 1 43 ? -21.967 -0.135 -12.261 1.00 12.25 43 TYR B N 1
ATOM 788 C CA . TYR B 1 43 ? -21.252 -0.258 -11.000 1.00 11.76 43 TYR B CA 1
ATOM 789 C C . TYR B 1 43 ? -20.514 -1.578 -11.030 1.00 11.94 43 TYR B C 1
ATOM 790 O O . TYR B 1 43 ? -21.120 -2.619 -11.328 1.00 11.98 43 TYR B O 1
ATOM 799 N N . THR B 1 44 ? -19.211 -1.559 -10.683 1.00 12.91 44 THR B N 1
ATOM 800 C CA . THR B 1 44 ? -18.385 -2.772 -10.750 1.00 12.35 44 THR B CA 1
ATOM 801 C C . THR B 1 44 ? -18.278 -3.505 -9.423 1.00 12.61 44 THR B C 1
ATOM 802 O O . THR B 1 44 ? -17.677 -4.583 -9.385 1.00 14.43 44 THR B O 1
ATOM 806 N N . GLY B 1 45 ? -18.785 -2.919 -8.335 1.00 14.00 45 GLY B N 1
ATOM 807 C CA . GLY B 1 45 ? -18.464 -3.329 -6.978 1.00 15.12 45 GLY B CA 1
ATOM 808 C C . GLY B 1 45 ? -17.457 -2.404 -6.313 1.00 16.19 45 GLY B C 1
ATOM 809 O O . GLY B 1 45 ? -17.387 -2.373 -5.086 1.00 17.30 45 GLY B O 1
ATOM 810 N N . ARG B 1 46 ? -16.716 -1.611 -7.093 1.00 16.69 46 ARG B N 1
ATOM 811 C CA . ARG B 1 46 ? -15.769 -0.654 -6.560 1.00 19.36 46 ARG B CA 1
ATOM 812 C C . ARG B 1 46 ? -15.908 0.725 -7.174 1.00 20.48 46 ARG B C 1
ATOM 813 O O . ARG B 1 46 ? -15.621 1.720 -6.511 1.00 26.10 46 ARG B O 1
ATOM 815 N N . LYS B 1 47 ? -16.334 0.807 -8.431 1.00 17.43 47 LYS B N 1
ATOM 816 C CA . LYS B 1 47 ? -16.381 2.079 -9.148 1.00 17.22 47 LYS B CA 1
ATOM 817 C C . LYS B 1 47 ? -17.663 2.162 -9.961 1.00 16.63 47 LYS B C 1
ATOM 818 O O . LYS B 1 47 ? -18.285 1.159 -10.277 1.00 15.10 47 LYS B O 1
ATOM 824 N N . VAL B 1 48 ? -18.019 3.377 -10.344 1.00 16.78 48 VAL B N 1
ATOM 825 C CA A VAL B 1 48 ? -19.201 3.607 -11.158 0.40 16.39 48 VAL B CA 1
ATOM 826 C CA B VAL B 1 48 ? -19.220 3.656 -11.125 0.60 16.71 48 VAL B CA 1
ATOM 827 C C . VAL B 1 48 ? -18.819 4.556 -12.283 1.00 16.16 48 VAL B C 1
ATOM 828 O O . VAL B 1 48 ? -17.972 5.447 -12.119 1.00 19.49 48 VAL B O 1
ATOM 835 N N . GLY B 1 49 ? -19.435 4.351 -13.439 1.00 14.71 49 GLY B N 1
ATOM 836 C CA . GLY B 1 49 ? -19.230 5.271 -14.559 1.00 15.09 49 GLY B CA 1
ATOM 837 C C . GLY B 1 49 ? -20.030 4.822 -15.767 1.00 13.54 49 GLY B C 1
ATOM 838 O O . GLY B 1 49 ? -20.732 3.806 -15.732 1.00 14.02 49 GLY B O 1
ATOM 839 N N . LEU B 1 50 ? -19.914 5.599 -16.836 1.00 14.19 50 LEU B N 1
ATOM 840 C CA . LEU B 1 50 ? -20.633 5.323 -18.078 1.00 13.31 50 LEU B CA 1
ATOM 841 C C . LEU B 1 50 ? -19.882 4.344 -18.958 1.00 12.40 50 LEU B C 1
ATOM 842 O O . LEU B 1 50 ? -18.673 4.457 -19.113 1.00 14.60 50 LEU B O 1
ATOM 847 N N . PHE B 1 51 ? -20.618 3.413 -19.570 1.00 12.40 51 PHE B N 1
ATOM 848 C CA . PHE B 1 51 ? -20.043 2.373 -20.412 1.00 13.65 51 PHE B CA 1
ATOM 849 C C . PHE B 1 51 ? -20.934 2.157 -21.636 1.00 12.53 51 PHE B C 1
ATOM 850 O O . PHE B 1 51 ? -22.161 2.280 -21.540 1.00 12.90 51 PHE B O 1
ATOM 858 N N . PRO B 1 52 ? -20.356 1.806 -22.786 1.00 12.88 52 PRO B N 1
ATOM 859 C CA . PRO B 1 52 ? -21.188 1.644 -23.999 1.00 13.75 52 PRO B CA 1
ATOM 860 C C . PRO B 1 52 ? -22.126 0.445 -23.899 1.00 12.99 52 PRO B C 1
ATOM 861 O O . PRO B 1 52 ? -21.698 -0.682 -23.626 1.00 13.14 52 PRO B O 1
ATOM 865 N N A THR B 1 53 ? -23.410 0.659 -24.206 0.80 13.26 53 THR B N 1
ATOM 866 N N B THR B 1 53 ? -23.401 0.683 -24.218 0.20 13.50 53 THR B N 1
ATOM 867 C CA A THR B 1 53 ? -24.337 -0.468 -24.212 0.80 13.98 53 THR B CA 1
ATOM 868 C CA B THR B 1 53 ? -24.381 -0.396 -24.244 0.20 13.88 53 THR B CA 1
ATOM 869 C C A THR B 1 53 ? -23.981 -1.501 -25.273 0.80 15.84 53 THR B C 1
ATOM 870 C C B THR B 1 53 ? -24.046 -1.456 -25.290 0.20 14.87 53 THR B C 1
ATOM 871 O O A THR B 1 53 ? -24.290 -2.685 -25.112 0.80 15.23 53 THR B O 1
ATOM 872 O O B THR B 1 53 ? -24.433 -2.617 -25.128 0.20 14.19 53 THR B O 1
ATOM 879 N N . ASP B 1 54 ? -23.349 -1.087 -26.373 1.00 15.11 54 ASP B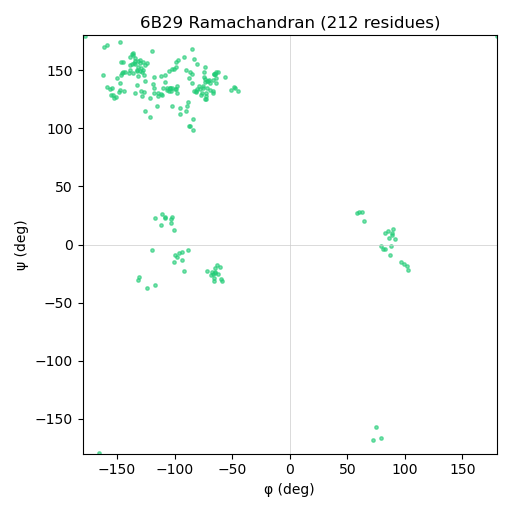 N 1
ATOM 880 C CA . ASP B 1 54 ? -23.035 -2.089 -27.384 1.00 17.21 54 ASP B CA 1
ATOM 881 C C . ASP B 1 54 ? -21.995 -3.073 -26.918 1.00 14.24 54 ASP B C 1
ATOM 882 O O . ASP B 1 54 ? -21.789 -4.094 -27.592 1.00 15.45 54 ASP B O 1
ATOM 887 N N . PHE B 1 55 ? -21.337 -2.804 -25.779 1.00 13.71 55 PHE B N 1
ATOM 888 C CA . PHE B 1 55 ? -20.317 -3.731 -25.275 1.00 12.78 55 PHE B CA 1
ATOM 889 C C . PHE B 1 55 ? -20.783 -4.427 -24.004 1.00 12.71 55 PHE B C 1
ATOM 890 O O . PHE B 1 55 ? -19.951 -4.864 -23.187 1.00 12.63 55 PHE B O 1
ATOM 898 N N . LEU B 1 56 ? -22.097 -4.545 -23.844 1.00 12.28 56 LEU B N 1
ATOM 899 C CA . LEU B 1 56 ? -22.714 -5.222 -22.706 1.00 12.55 56 LEU B CA 1
ATOM 900 C C . LEU B 1 56 ? -23.715 -6.261 -23.230 1.00 13.96 56 LEU B C 1
ATOM 901 O O . LEU B 1 56 ? -24.357 -6.075 -24.284 1.00 16.11 56 LEU B O 1
ATOM 906 N N . GLU B 1 57 ? -23.869 -7.363 -22.482 1.00 12.81 57 GLU B N 1
ATOM 907 C CA . GLU B 1 57 ? -24.959 -8.315 -22.706 1.00 14.29 57 GLU B CA 1
ATOM 908 C C . GLU B 1 57 ? -25.654 -8.569 -21.364 1.00 13.68 57 GLU B C 1
ATOM 909 O O . GLU B 1 57 ? -25.006 -8.760 -20.335 1.00 13.90 57 GLU B O 1
ATOM 915 N N . GLU B 1 58 ? -26.964 -8.499 -21.347 1.00 15.67 58 GLU B N 1
ATOM 916 C CA . GLU B 1 58 ? -27.690 -8.643 -20.095 1.00 16.38 58 GLU B CA 1
ATOM 917 C C . GLU B 1 58 ? -27.664 -10.093 -19.600 1.00 15.76 58 GLU B C 1
ATOM 918 O O . GLU B 1 58 ? -27.803 -11.039 -20.380 1.00 19.96 58 GLU B O 1
ATOM 924 N N . ILE B 1 59 ? -27.525 -10.279 -18.288 1.00 15.11 59 ILE B N 1
ATOM 925 C CA . ILE B 1 59 ? -27.565 -11.614 -17.657 1.00 16.36 59 ILE B CA 1
ATOM 926 C C . ILE B 1 59 ? -28.935 -11.811 -17.031 1.00 20.46 59 ILE B C 1
ATOM 927 O O . ILE B 1 59 ? -29.449 -10.865 -16.424 1.00 18.59 59 ILE B O 1
ATOM 932 N N . ALA C 1 3 ? 0.502 -13.349 -30.882 1.00 42.38 3 ALA C N 1
ATOM 933 C CA . ALA C 1 3 ? 1.087 -12.498 -29.841 1.00 38.85 3 ALA C CA 1
ATOM 934 C C . ALA C 1 3 ? 0.394 -11.128 -29.745 1.00 37.77 3 ALA C C 1
ATOM 935 O O . ALA C 1 3 ? 0.033 -10.540 -30.768 1.00 42.28 3 ALA C O 1
ATO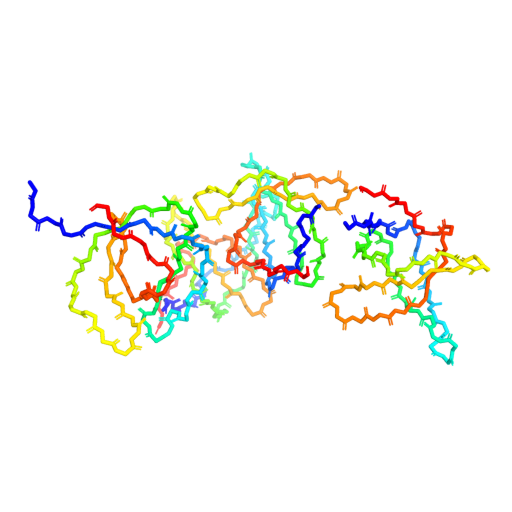M 937 N N . ARG C 1 4 ? 0.191 -10.633 -28.527 1.00 29.85 4 ARG C N 1
ATOM 938 C CA . ARG C 1 4 ? -0.355 -9.293 -28.326 1.00 24.90 4 ARG C CA 1
ATOM 939 C C . ARG C 1 4 ? 0.758 -8.329 -27.963 1.00 19.28 4 ARG C C 1
ATOM 940 O O . ARG C 1 4 ? 1.434 -8.486 -26.941 1.00 19.36 4 ARG C O 1
ATOM 948 N N . VAL C 1 5 ? 0.929 -7.328 -28.800 1.00 17.96 5 VAL C N 1
ATOM 949 C CA . VAL C 1 5 ? 2.088 -6.454 -28.767 1.00 15.22 5 VAL C CA 1
ATOM 950 C C . VAL C 1 5 ? 1.623 -5.052 -28.391 1.00 14.33 5 VAL C C 1
ATOM 951 O O . VAL C 1 5 ? 0.627 -4.558 -28.939 1.00 16.48 5 VAL C O 1
ATOM 955 N N . HIS C 1 6 ? 2.292 -4.441 -27.409 1.00 14.09 6 HIS C N 1
ATOM 956 C CA . HIS C 1 6 ? 1.835 -3.167 -26.871 1.00 14.39 6 HIS C CA 1
ATOM 957 C C . HIS C 1 6 ? 2.938 -2.128 -26.885 1.00 11.83 6 HIS C C 1
ATOM 958 O O . HIS C 1 6 ? 4.119 -2.454 -26.739 1.00 13.03 6 HIS C O 1
ATOM 965 N N . ARG C 1 7 ? 2.537 -0.867 -27.018 1.00 12.74 7 ARG C N 1
ATOM 966 C CA . ARG C 1 7 ? 3.429 0.268 -26.863 1.00 12.50 7 ARG C CA 1
ATOM 967 C C . ARG C 1 7 ? 3.155 0.913 -25.507 1.00 12.41 7 ARG C C 1
ATOM 968 O O . ARG C 1 7 ? 2.001 1.074 -25.110 1.00 14.00 7 ARG C O 1
ATOM 976 N N . VAL C 1 8 ? 4.232 1.227 -24.788 1.00 11.39 8 VAL C N 1
ATOM 977 C CA . VAL C 1 8 ? 4.129 1.928 -23.501 1.00 11.43 8 VAL C CA 1
ATOM 978 C C . VAL C 1 8 ? 3.752 3.391 -23.740 1.00 12.04 8 VAL C C 1
ATOM 979 O O . VAL C 1 8 ? 4.390 4.092 -24.531 1.00 12.67 8 VAL C O 1
ATOM 983 N N . THR C 1 9 ? 2.704 3.871 -23.069 1.00 12.25 9 THR C N 1
ATOM 984 C CA . THR C 1 9 ? 2.219 5.223 -23.334 1.00 13.23 9 THR C CA 1
ATOM 985 C C . THR C 1 9 ? 2.734 6.226 -22.338 1.00 13.04 9 THR C C 1
ATOM 986 O O . THR C 1 9 ? 2.633 7.424 -22.564 1.00 15.10 9 THR C O 1
ATOM 990 N N . ARG C 1 10 ? 3.348 5.770 -21.253 1.00 12.73 10 ARG C N 1
ATOM 991 C CA . ARG C 1 10 ? 3.899 6.661 -20.233 1.00 12.67 10 ARG C CA 1
ATOM 992 C C . ARG C 1 10 ? 4.987 5.903 -19.494 1.00 10.56 10 ARG C C 1
ATOM 993 O O . ARG C 1 10 ? 4.780 4.748 -19.141 1.00 11.88 10 ARG C O 1
ATOM 1001 N N . SER C 1 11 ? 6.134 6.528 -19.280 1.00 10.35 11 SER C N 1
ATOM 1002 C CA . SER C 1 11 ? 7.211 5.882 -18.534 1.00 10.47 11 SER C CA 1
ATOM 1003 C C . SER C 1 11 ? 6.803 5.625 -17.102 1.00 9.81 11 SER C C 1
ATOM 1004 O O . SER C 1 11 ? 6.193 6.476 -16.454 1.00 10.63 11 SER C O 1
ATOM 1007 N N . PHE C 1 12 ? 7.177 4.451 -16.597 1.00 10.81 12 PHE C N 1
ATOM 1008 C CA . PHE C 1 12 ? 6.788 4.029 -15.252 1.00 10.83 12 PHE C CA 1
ATOM 1009 C C . PHE C 1 12 ? 7.934 3.246 -14.659 1.00 10.52 12 PHE C C 1
ATOM 1010 O O . PHE C 1 12 ? 8.519 2.350 -15.295 1.00 12.00 12 PHE C O 1
ATOM 1018 N N . VAL C 1 13 ? 8.253 3.614 -13.419 1.00 11.10 13 VAL C N 1
ATOM 1019 C CA . VAL C 1 13 ? 9.284 2.948 -12.625 1.00 10.78 13 VAL C CA 1
ATOM 1020 C C . VAL C 1 13 ? 8.618 1.822 -11.846 1.00 11.71 13 VAL C C 1
ATOM 1021 O O . VAL C 1 13 ? 7.786 2.063 -10.976 1.00 13.77 13 VAL C O 1
ATOM 1025 N N . GLY C 1 14 ? 8.981 0.582 -12.135 1.00 12.62 14 GLY C N 1
ATOM 1026 C CA . GLY C 1 14 ? 8.376 -0.547 -11.455 1.00 13.95 14 GLY C CA 1
ATOM 1027 C C . GLY C 1 14 ? 9.073 -0.884 -10.154 1.00 12.76 14 GLY C C 1
ATOM 1028 O O . GLY C 1 14 ? 10.299 -0.714 -10.004 1.00 13.36 14 GLY C O 1
ATOM 1029 N N . ASN C 1 15 ? 8.285 -1.392 -9.203 1.00 13.51 15 ASN C N 1
ATOM 1030 C CA . ASN C 1 15 ? 8.857 -1.965 -7.983 1.00 13.73 15 ASN C CA 1
ATOM 1031 C C . ASN C 1 15 ? 9.238 -3.402 -8.316 1.00 14.25 15 ASN C C 1
ATOM 1032 O O . ASN C 1 15 ? 8.390 -4.302 -8.361 1.00 14.78 15 ASN C O 1
ATOM 1037 N N . ARG C 1 16 ? 10.529 -3.584 -8.610 1.00 17.68 16 ARG C N 1
ATOM 1038 C CA . ARG C 1 16 ? 11.005 -4.885 -9.051 1.00 20.34 16 ARG C CA 1
ATOM 1039 C C . ARG C 1 16 ? 10.863 -5.920 -7.938 1.00 21.40 16 ARG C C 1
ATOM 1040 O O . ARG C 1 16 ? 10.763 -7.123 -8.215 1.00 22.06 16 ARG C O 1
ATOM 1048 N N . GLU C 1 17 ? 10.820 -5.476 -6.685 1.00 21.68 17 GLU C N 1
ATOM 1049 C CA . GLU C 1 17 ? 10.749 -6.403 -5.571 1.00 23.06 17 GLU C CA 1
ATOM 1050 C C . GLU C 1 17 ? 9.442 -7.181 -5.561 1.00 22.14 17 GLU C C 1
ATOM 1051 O O . GLU C 1 17 ? 9.422 -8.335 -5.082 1.00 26.64 17 GLU C O 1
ATOM 1057 N N . ILE C 1 18 ? 8.356 -6.572 -6.042 1.00 21.38 18 ILE C N 1
ATOM 1058 C CA . ILE C 1 18 ? 7.034 -7.178 -6.135 1.00 20.56 18 ILE C CA 1
ATOM 1059 C C . ILE C 1 18 ? 6.735 -7.661 -7.556 1.00 21.53 18 ILE C C 1
ATOM 1060 O O . ILE C 1 18 ? 5.578 -7.985 -7.888 1.00 25.53 18 ILE C O 1
ATOM 1065 N N . GLY C 1 19 ? 7.744 -7.707 -8.396 1.00 21.21 19 GLY C N 1
ATOM 1066 C CA . GLY C 1 19 ? 7.596 -8.306 -9.710 1.00 21.10 19 GLY C CA 1
ATOM 1067 C C . GLY C 1 19 ? 7.155 -7.347 -10.805 1.00 18.13 19 GLY C C 1
ATOM 1068 O O . GLY C 1 19 ? 6.802 -7.814 -11.893 1.00 19.24 19 GLY C O 1
ATOM 1069 N N . GLN C 1 20 ? 7.205 -6.043 -10.578 1.00 15.96 20 GLN C N 1
ATOM 1070 C CA . GLN C 1 20 ? 6.917 -5.089 -11.631 1.00 14.79 20 GLN C CA 1
ATOM 1071 C C . GLN C 1 20 ? 8.186 -4.834 -12.443 1.00 15.54 20 GLN C C 1
ATOM 1072 O O . GLN C 1 20 ? 9.303 -5.185 -12.045 1.00 19.56 20 GLN C O 1
ATOM 1078 N N . ILE C 1 21 ? 8.022 -4.166 -13.589 1.00 14.10 21 ILE C N 1
ATOM 1079 C CA . ILE C 1 21 ? 9.150 -3.820 -14.448 1.00 14.24 21 ILE C CA 1
ATOM 1080 C C . ILE C 1 21 ? 9.061 -2.342 -14.841 1.00 13.49 21 ILE C C 1
ATOM 1081 O O . ILE C 1 21 ? 7.975 -1.814 -15.065 1.00 14.30 21 ILE C O 1
ATOM 1086 N N . THR C 1 22 ? 10.211 -1.695 -14.965 1.00 13.08 22 THR C N 1
ATOM 1087 C CA . THR C 1 22 ? 10.311 -0.333 -15.487 1.00 12.25 22 THR C CA 1
ATOM 1088 C C . THR C 1 22 ? 10.330 -0.351 -17.002 1.00 11.67 22 THR C C 1
ATOM 1089 O O . THR C 1 22 ? 11.078 -1.145 -17.601 1.00 13.39 22 THR C O 1
ATOM 1093 N N . LEU C 1 23 ? 9.498 0.505 -17.605 1.00 10.96 23 LEU C N 1
ATOM 1094 C CA . LEU C 1 23 ? 9.515 0.634 -19.057 1.00 10.88 23 LEU C CA 1
ATOM 1095 C C . LEU C 1 23 ? 9.426 2.112 -19.391 1.00 9.92 23 LEU C C 1
ATOM 1096 O O . LEU C 1 23 ? 8.885 2.930 -18.623 1.00 10.87 23 LEU C O 1
ATOM 1101 N N . LYS C 1 24 ? 9.931 2.444 -20.580 1.00 11.14 24 LYS C N 1
ATOM 1102 C CA A LYS C 1 24 ? 9.928 3.818 -21.036 0.44 11.93 24 LYS C CA 1
ATOM 1103 C CA B LYS C 1 24 ? 9.965 3.818 -21.079 0.56 11.03 24 LYS C CA 1
ATOM 1104 C C . LYS C 1 24 ? 8.840 4.033 -22.081 1.00 12.45 24 LYS C C 1
ATOM 1105 O O . LYS C 1 24 ? 8.492 3.122 -22.844 1.00 11.67 24 LYS C O 1
ATOM 1116 N N . LYS C 1 25 ? 8.299 5.253 -22.094 1.00 11.42 25 LYS C N 1
ATOM 1117 C CA . LYS C 1 25 ? 7.375 5.653 -23.151 1.00 12.06 25 LYS C CA 1
ATOM 1118 C C . LYS C 1 25 ? 7.903 5.233 -24.520 1.00 13.55 25 LYS C C 1
ATOM 1119 O O . LYS C 1 25 ? 9.083 5.412 -24.841 1.00 13.00 25 LYS C O 1
ATOM 1125 N N . ASP C 1 26 ? 7.029 4.617 -25.311 1.00 12.53 26 ASP C N 1
ATOM 1126 C CA . ASP C 1 26 ? 7.280 4.146 -26.697 1.00 12.92 26 ASP C CA 1
ATOM 1127 C C . ASP C 1 26 ? 8.043 2.841 -26.743 1.00 12.09 26 ASP C C 1
ATOM 1128 O O . ASP C 1 26 ? 8.228 2.302 -27.837 1.00 13.12 26 ASP C O 1
ATOM 1133 N N . GLN C 1 27 ? 8.424 2.258 -25.614 1.00 11.69 27 GLN C N 1
ATOM 1134 C CA . GLN C 1 27 ? 8.993 0.908 -25.642 1.00 11.41 27 GLN C CA 1
ATOM 1135 C C . GLN C 1 27 ? 7.901 -0.065 -26.091 1.00 11.70 27 GLN C C 1
ATOM 1136 O O . GLN C 1 27 ? 6.720 0.123 -25.795 1.00 12.63 27 GLN C O 1
ATOM 1142 N N . ILE C 1 28 ? 8.303 -1.111 -26.820 1.00 11.12 28 ILE C N 1
ATOM 1143 C CA . ILE C 1 28 ? 7.376 -2.149 -27.261 1.00 11.75 28 ILE C CA 1
ATOM 1144 C C . ILE C 1 28 ? 7.613 -3.410 -26.444 1.00 11.18 28 ILE C C 1
ATOM 1145 O O . ILE C 1 28 ? 8.766 -3.810 -26.247 1.00 12.40 28 ILE C O 1
ATOM 1150 N N . VAL C 1 29 ? 6.513 -4.031 -25.978 1.00 11.60 29 VAL C N 1
ATOM 1151 C CA . VAL C 1 29 ? 6.563 -5.262 -25.210 1.00 11.34 29 VAL C CA 1
ATOM 1152 C C . VAL C 1 29 ? 5.488 -6.221 -25.677 1.00 13.35 29 VAL C C 1
ATOM 1153 O O . VAL C 1 29 ? 4.531 -5.835 -26.349 1.00 13.96 29 VAL C O 1
ATOM 1157 N N . VAL C 1 30 ? 5.649 -7.482 -25.280 1.00 13.47 30 VAL C N 1
ATOM 1158 C CA . VAL C 1 30 ? 4.708 -8.543 -25.639 1.00 13.29 30 VAL C CA 1
ATOM 1159 C C . VAL C 1 30 ? 3.964 -8.976 -24.390 1.00 14.22 30 VAL C C 1
ATOM 1160 O O . VAL C 1 30 ? 4.593 -9.310 -23.375 1.00 15.83 30 VAL C O 1
ATOM 1164 N N . GLN C 1 31 ? 2.642 -9.009 -24.471 1.00 15.90 31 GLN C N 1
ATOM 1165 C CA . GLN C 1 31 ? 1.862 -9.430 -23.320 1.00 16.11 31 GLN C CA 1
ATOM 1166 C C . GLN C 1 31 ? 2.041 -10.926 -23.076 1.00 17.14 31 GLN C C 1
ATOM 1167 O O . GLN C 1 31 ? 2.137 -11.710 -24.016 1.00 19.30 31 GLN C O 1
ATOM 1173 N N . LYS C 1 32 ? 2.117 -11.317 -21.804 1.00 16.91 32 LYS C N 1
ATOM 1174 C CA . LYS C 1 32 ? 2.158 -12.718 -21.409 1.00 19.25 32 LYS C CA 1
ATOM 1175 C C . LYS C 1 32 ? 1.038 -12.937 -20.404 1.00 20.93 32 LYS C C 1
ATOM 1176 O O . LYS C 1 32 ? 1.048 -12.345 -19.326 1.00 24.91 32 LYS C O 1
ATOM 1182 N N . GLY C 1 33 ? 0.064 -13.745 -20.762 1.00 22.75 33 GLY C N 1
ATOM 1183 C CA . GLY C 1 33 ? -1.002 -14.044 -19.823 1.00 25.47 33 GLY C CA 1
ATOM 1184 C C . GLY C 1 33 ? -2.053 -12.946 -19.725 1.00 26.64 33 GLY C C 1
ATOM 1185 O O . GLY C 1 33 ? -2.132 -12.019 -20.530 1.00 28.20 33 GLY C O 1
ATOM 1186 N N . ASP C 1 34 ? -2.869 -13.058 -18.683 1.00 28.29 34 ASP C N 1
ATOM 1187 C CA . ASP C 1 34 ? -4.082 -12.269 -18.534 1.00 27.38 34 ASP C CA 1
ATOM 1188 C C . ASP C 1 34 ? -3.858 -11.085 -17.607 1.00 26.69 34 ASP C C 1
ATOM 1189 O O . ASP C 1 34 ? -2.999 -11.119 -16.719 1.00 27.10 34 ASP C O 1
ATOM 1191 N N . GLU C 1 35 ? -4.648 -10.031 -17.816 1.00 27.70 35 GLU C N 1
ATOM 1192 C CA . GLU C 1 35 ? -4.602 -8.897 -16.909 1.00 28.52 35 GLU C CA 1
ATOM 1193 C C . GLU C 1 35 ? -5.302 -9.243 -15.610 1.00 29.57 35 GLU C C 1
ATOM 1194 O O . GLU C 1 35 ? -6.231 -10.054 -15.576 1.00 30.76 35 GLU C O 1
ATOM 1196 N N . ALA C 1 36 ? -4.822 -8.647 -14.524 1.00 27.25 36 ALA C N 1
ATOM 1197 C CA . ALA C 1 36 ? -5.502 -8.768 -13.247 1.00 30.99 36 ALA C CA 1
ATOM 1198 C C . ALA C 1 36 ? -5.151 -7.559 -12.388 1.00 30.54 36 ALA C C 1
ATOM 1199 O O . ALA C 1 36 ? -3.988 -7.148 -12.326 1.00 29.59 36 ALA C O 1
ATOM 1201 N N . GLY C 1 37 ? -6.165 -6.978 -11.746 1.00 30.06 37 GLY C N 1
ATOM 1202 C CA . GLY C 1 37 ? -5.948 -5.837 -10.859 1.00 29.08 37 GLY C CA 1
ATOM 1203 C C . GLY C 1 37 ? -5.305 -4.623 -11.501 1.00 28.18 37 GLY C C 1
ATOM 1204 O O . GLY C 1 37 ? -4.656 -3.839 -10.801 1.00 29.78 37 GLY C O 1
ATOM 1205 N N . GLY C 1 38 ? -5.477 -4.430 -12.806 1.00 26.06 38 GLY C N 1
ATOM 1206 C CA . GLY C 1 38 ? -4.912 -3.280 -13.476 1.00 23.31 38 GLY C CA 1
ATOM 1207 C C . GLY C 1 38 ? -3.494 -3.463 -13.948 1.00 21.36 38 GLY C C 1
ATOM 1208 O O . GLY C 1 38 ? -2.903 -2.491 -14.431 1.00 20.67 38 GLY C O 1
ATOM 1209 N N . TYR C 1 39 ? -2.936 -4.671 -13.825 1.00 20.94 39 TYR C N 1
ATOM 1210 C CA . TYR C 1 39 ? -1.588 -4.959 -14.278 1.00 19.48 39 TYR C CA 1
ATOM 1211 C C . TYR C 1 39 ? -1.612 -6.174 -15.183 1.00 18.72 39 TYR C C 1
ATOM 1212 O O . TYR C 1 39 ? -2.511 -7.010 -15.116 1.00 21.61 39 TYR C O 1
ATOM 1221 N N . VAL C 1 40 ? -0.592 -6.282 -16.034 1.00 17.15 40 VAL C N 1
ATOM 1222 C CA . VAL C 1 40 ? -0.429 -7.473 -16.859 1.00 16.75 40 VAL C CA 1
ATOM 1223 C C . VAL C 1 40 ? 1.055 -7.761 -16.960 1.00 16.28 40 VAL C C 1
ATOM 1224 O O . VAL C 1 40 ? 1.880 -6.844 -16.931 1.00 16.60 40 VAL C O 1
ATOM 1228 N N . LYS C 1 41 ? 1.402 -9.038 -17.073 1.00 16.47 41 LYS C N 1
ATOM 1229 C CA . LYS C 1 41 ? 2.793 -9.371 -17.321 1.00 15.61 41 LYS C CA 1
ATOM 1230 C C . LYS C 1 41 ? 3.139 -9.071 -18.772 1.00 14.19 41 LYS C C 1
ATOM 1231 O O . LYS C 1 41 ? 2.374 -9.374 -19.695 1.00 15.71 41 LYS C O 1
ATOM 1237 N N . VAL C 1 42 ? 4.311 -8.463 -18.959 1.00 13.69 42 VAL C N 1
ATOM 1238 C CA . VAL C 1 42 ? 4.834 -8.158 -20.288 1.00 13.50 42 VAL C CA 1
ATOM 1239 C C . VAL C 1 42 ? 6.274 -8.618 -20.368 1.00 13.30 42 VAL C C 1
ATOM 1240 O O . VAL C 1 42 ? 7.003 -8.617 -19.381 1.00 14.24 42 VAL C O 1
ATOM 1244 N N . TYR C 1 43 ? 6.691 -8.937 -21.589 1.00 12.98 43 TYR C N 1
ATOM 1245 C CA . TYR C 1 43 ? 8.021 -9.436 -21.915 1.00 11.78 43 TYR C CA 1
ATOM 1246 C C . TYR C 1 43 ? 8.702 -8.391 -22.773 1.00 11.58 43 TYR C C 1
ATOM 1247 O O . TYR C 1 43 ? 8.154 -7.945 -23.791 1.00 12.81 43 TYR C O 1
ATOM 1256 N N . THR C 1 44 ? 9.891 -8.014 -22.363 1.00 12.66 44 THR C N 1
ATOM 1257 C CA . THR C 1 44 ? 10.641 -7.004 -23.074 1.00 14.30 44 THR C CA 1
ATOM 1258 C C . THR C 1 44 ? 11.490 -7.577 -24.173 1.00 14.65 44 THR C C 1
ATOM 1259 O O . THR C 1 44 ? 12.099 -6.789 -24.900 1.00 16.03 44 THR C O 1
ATOM 1263 N N . GLY C 1 45 ? 11.546 -8.920 -24.313 1.00 14.39 45 GLY C N 1
ATOM 1264 C CA . GLY C 1 45 ? 12.528 -9.635 -25.098 1.00 16.69 45 GLY C CA 1
ATOM 1265 C C . GLY C 1 45 ? 13.678 -10.138 -24.286 1.00 19.45 45 GLY C C 1
ATOM 1266 O O . GLY C 1 45 ? 14.434 -10.990 -24.770 1.00 22.65 45 GLY C O 1
ATOM 1267 N N . ARG C 1 46 ? 13.825 -9.637 -23.076 1.00 19.50 46 ARG C N 1
ATOM 1268 C CA . ARG C 1 46 ? 14.817 -10.159 -22.149 1.00 21.34 46 ARG C CA 1
ATOM 1269 C C . ARG C 1 46 ? 14.215 -10.596 -20.827 1.00 18.68 46 ARG C C 1
ATOM 1270 O O . ARG C 1 46 ? 14.661 -11.592 -20.245 1.00 19.97 46 ARG C O 1
ATOM 1278 N N . LYS C 1 47 ? 13.222 -9.876 -20.323 1.00 16.51 47 LYS C N 1
ATOM 1279 C CA . LYS C 1 47 ? 12.721 -10.097 -18.976 1.00 15.06 47 LYS C CA 1
ATOM 1280 C C . LYS C 1 47 ? 11.232 -9.857 -18.977 1.00 14.32 47 LYS C C 1
ATOM 1281 O O . LYS C 1 47 ? 10.691 -9.160 -19.837 1.00 14.93 47 LYS C O 1
ATOM 1287 N N . VAL C 1 48 ? 10.569 -10.456 -17.998 1.00 14.59 48 VAL C N 1
ATOM 1288 C CA . VAL C 1 48 ? 9.142 -10.278 -17.789 1.00 14.34 48 VAL C CA 1
ATOM 1289 C C . VAL C 1 48 ? 8.900 -9.511 -16.493 1.00 15.01 48 VAL C C 1
ATOM 1290 O O . VAL C 1 48 ? 9.590 -9.732 -15.497 1.00 17.96 48 VAL C O 1
ATOM 1294 N N . GLY C 1 49 ? 7.874 -8.667 -16.471 1.00 14.06 49 GLY C N 1
ATOM 1295 C CA . GLY C 1 49 ? 7.397 -8.163 -15.195 1.00 16.86 49 GLY C CA 1
ATOM 1296 C C . GLY C 1 49 ? 5.999 -7.616 -15.352 1.00 14.81 49 GLY C C 1
ATOM 1297 O O . GLY C 1 49 ? 5.487 -7.464 -16.471 1.00 14.83 49 GLY C O 1
ATOM 1298 N N . LEU C 1 50 ? 5.381 -7.324 -14.202 1.00 16.12 50 LEU C N 1
ATOM 1299 C CA . LEU C 1 50 ? 4.064 -6.683 -14.190 1.00 15.54 50 LEU C CA 1
ATOM 1300 C C . LEU C 1 50 ? 4.134 -5.215 -14.574 1.00 14.60 50 LEU C C 1
ATOM 1301 O O . LEU C 1 50 ? 5.030 -4.496 -14.140 1.00 14.87 50 LEU C O 1
ATOM 1306 N N . PHE C 1 51 ? 3.129 -4.758 -15.320 1.00 15.24 51 PHE C N 1
ATOM 1307 C CA . PHE C 1 51 ? 3.108 -3.369 -15.778 1.00 14.03 51 PHE C CA 1
ATOM 1308 C C . PHE C 1 51 ? 1.669 -2.862 -15.856 1.00 15.07 51 PHE C C 1
ATOM 1309 O O . PHE C 1 51 ? 0.762 -3.644 -16.159 1.00 15.11 51 PHE C O 1
ATOM 1317 N N . PRO C 1 52 ? 1.426 -1.582 -15.576 1.00 14.14 52 PRO C N 1
ATOM 1318 C CA . PRO C 1 52 ? 0.033 -1.095 -15.542 1.00 15.39 52 PRO C CA 1
ATOM 1319 C C . PRO C 1 52 ? -0.596 -1.128 -16.917 1.00 14.28 52 PRO C C 1
ATOM 1320 O O . PRO C 1 52 ? -0.051 -0.560 -17.866 1.00 14.99 52 PRO C O 1
ATOM 1324 N N . THR C 1 53 ? -1.822 -1.682 -17.003 1.00 15.66 53 THR C N 1
ATOM 1325 C CA . THR C 1 53 ? -2.505 -1.717 -18.285 1.00 17.31 53 THR C CA 1
ATOM 1326 C C . THR C 1 53 ? -2.901 -0.319 -18.740 1.00 17.66 53 THR C C 1
ATOM 1327 O O . THR C 1 53 ? -3.020 -0.089 -19.948 1.00 19.49 53 THR C O 1
ATOM 1331 N N . ASP C 1 54 ? -3.092 0.621 -17.802 1.00 17.49 54 ASP C N 1
ATOM 1332 C CA . ASP C 1 54 ? -3.384 2.005 -18.166 1.00 19.57 54 ASP C CA 1
ATOM 1333 C C . ASP C 1 54 ? -2.257 2.632 -18.984 1.00 16.54 54 ASP C C 1
ATOM 1334 O O . ASP C 1 54 ? -2.471 3.670 -19.613 1.00 18.27 54 ASP C O 1
ATOM 1339 N N . PHE C 1 55 ? -1.046 2.075 -18.935 1.00 14.83 55 PHE C N 1
ATOM 1340 C CA . PHE C 1 55 ? 0.088 2.664 -19.633 1.00 14.40 55 PHE C CA 1
ATOM 1341 C C . PHE C 1 55 ? 0.498 1.842 -20.849 1.00 14.01 55 PHE C C 1
ATOM 1342 O O . PHE C 1 55 ? 1.636 1.964 -21.314 1.00 13.83 55 PHE C O 1
ATOM 1350 N N . LEU C 1 56 ? -0.407 1.037 -21.389 1.00 14.40 56 LEU C N 1
ATOM 1351 C CA . LEU C 1 56 ? -0.145 0.245 -22.586 1.00 14.57 56 LEU C CA 1
ATOM 1352 C C . LEU C 1 56 ? -1.218 0.530 -23.610 1.00 17.00 56 LEU C C 1
ATOM 1353 O O . LEU C 1 56 ? -2.375 0.750 -23.251 1.00 19.42 56 LEU C O 1
ATOM 1358 N N . GLU C 1 57 ? -0.832 0.513 -24.883 1.00 16.84 57 GLU C N 1
ATOM 1359 C CA . GLU C 1 57 ? -1.772 0.573 -25.991 1.00 18.39 57 GLU C CA 1
ATOM 1360 C C . GLU C 1 57 ? -1.345 -0.487 -27.002 1.00 17.44 57 GLU C C 1
ATOM 1361 O O . GLU C 1 57 ? -0.174 -0.552 -27.391 1.00 17.56 57 GLU C O 1
ATOM 1367 N N . GLU C 1 58 ? -2.293 -1.308 -27.446 1.00 17.25 58 GLU C N 1
ATOM 1368 C CA . GLU C 1 58 ? -2.000 -2.390 -28.371 1.00 17.79 58 GLU C CA 1
ATOM 1369 C C . GLU C 1 58 ? -1.697 -1.810 -29.739 1.00 19.79 58 GLU C C 1
ATOM 1370 O O . GLU C 1 58 ? -2.368 -0.882 -30.203 1.00 23.03 58 GLU C O 1
ATOM 1376 N N . ILE C 1 59 ? -0.640 -2.322 -30.357 1.00 20.62 59 ILE C N 1
ATOM 1377 C CA . ILE C 1 59 ? -0.328 -1.939 -31.746 1.00 24.74 59 ILE C CA 1
ATOM 1378 C C . ILE C 1 59 ? -0.655 -3.034 -32.760 1.00 30.28 59 ILE C C 1
ATOM 1379 O O . ILE C 1 59 ? -0.743 -4.197 -32.404 1.00 32.97 59 ILE C O 1
ATOM 1384 N N . ALA D 1 3 ? -7.794 14.591 -10.165 1.00 33.88 3 ALA D N 1
ATOM 1385 C CA . ALA D 1 3 ? -6.546 14.093 -9.601 1.00 30.56 3 ALA D CA 1
ATOM 1386 C C . ALA D 1 3 ? -5.957 15.140 -8.661 1.00 29.32 3 ALA D C 1
ATOM 1387 O O . ALA D 1 3 ? -6.042 16.317 -8.908 1.00 30.75 3 ALA D O 1
ATOM 1389 N N . ARG D 1 4 ? -5.328 14.671 -7.604 1.00 23.58 4 ARG D N 1
ATOM 1390 C CA . ARG D 1 4 ? -4.691 15.511 -6.609 1.00 19.88 4 ARG D CA 1
ATOM 1391 C C . ARG D 1 4 ? -3.350 16.000 -7.129 1.00 18.06 4 ARG D C 1
ATOM 1392 O O . ARG D 1 4 ? -2.604 15.246 -7.754 1.00 16.39 4 ARG D O 1
ATOM 1400 N N . VAL D 1 5 ? -3.073 17.283 -6.912 1.00 16.55 5 VAL D N 1
ATOM 1401 C CA . VAL D 1 5 ? -1.823 17.923 -7.314 1.00 14.82 5 VAL D CA 1
ATOM 1402 C C . VAL D 1 5 ? -1.034 18.235 -6.058 1.00 16.23 5 VAL D C 1
ATOM 1403 O O . VAL D 1 5 ? -1.602 18.745 -5.079 1.00 17.85 5 VAL D O 1
ATOM 1407 N N . HIS D 1 6 ? 0.255 17.942 -6.069 1.00 13.53 6 HIS D N 1
ATOM 1408 C CA . HIS D 1 6 ? 1.064 18.087 -4.874 1.00 13.53 6 HIS D CA 1
ATOM 1409 C C . HIS D 1 6 ? 2.309 18.902 -5.192 1.00 13.51 6 HIS D C 1
ATOM 1410 O O . HIS D 1 6 ? 2.865 18.845 -6.298 1.00 14.41 6 HIS D O 1
ATOM 1417 N N . ARG D 1 7 ? 2.784 19.571 -4.162 1.00 13.68 7 ARG D N 1
ATOM 1418 C CA . ARG D 1 7 ? 4.107 20.154 -4.161 1.00 13.34 7 ARG D CA 1
ATOM 1419 C C . ARG D 1 7 ? 5.004 19.347 -3.231 1.00 14.40 7 ARG D C 1
ATOM 1420 O O . ARG D 1 7 ? 4.593 18.989 -2.116 1.00 15.70 7 ARG D O 1
ATOM 1428 N N . VAL D 1 8 ? 6.250 19.133 -3.631 1.00 13.85 8 VAL D N 1
ATOM 1429 C CA . VAL D 1 8 ? 7.211 18.385 -2.815 1.00 15.18 8 VAL D CA 1
ATOM 1430 C C . VAL D 1 8 ? 7.707 19.289 -1.698 1.00 15.62 8 VAL D C 1
ATOM 1431 O O . VAL D 1 8 ? 8.143 20.416 -1.948 1.00 16.88 8 VAL D O 1
ATOM 1435 N N . THR D 1 9 ? 7.637 18.802 -0.458 1.00 15.48 9 THR D N 1
ATOM 1436 C CA . THR D 1 9 ? 8.027 19.594 0.713 1.00 18.63 9 THR D CA 1
ATOM 1437 C C . THR D 1 9 ? 9.412 19.223 1.207 1.00 19.80 9 THR D C 1
ATOM 1438 O O . THR D 1 9 ? 9.985 19.993 1.978 1.00 22.97 9 THR D O 1
ATOM 1442 N N . ARG D 1 10 ? 9.966 18.092 0.771 1.00 20.64 10 ARG D N 1
ATOM 1443 C CA . ARG D 1 10 ? 11.312 17.675 1.154 1.00 21.82 10 ARG D CA 1
ATOM 1444 C C . ARG D 1 10 ? 11.922 16.899 -0.004 1.00 19.42 10 ARG D C 1
ATOM 1445 O O . ARG D 1 10 ? 11.279 15.987 -0.523 1.00 19.81 10 ARG D O 1
ATOM 1447 N N . SER D 1 11 ? 13.154 17.236 -0.391 1.00 19.17 11 SER D N 1
ATOM 1448 C CA . SER D 1 11 ? 13.816 16.482 -1.446 1.00 20.41 11 SER D CA 1
ATOM 1449 C C . SER D 1 11 ? 14.039 15.051 -0.984 1.00 19.17 11 SER D C 1
ATOM 1450 O O . SER D 1 11 ? 14.372 14.809 0.176 1.00 21.33 11 SER D O 1
ATOM 1453 N N . PHE D 1 12 ? 13.898 14.099 -1.899 1.00 18.55 12 PHE D N 1
ATOM 1454 C CA . PHE D 1 12 ? 14.001 12.677 -1.571 1.00 17.96 12 PHE D CA 1
ATOM 1455 C C . PHE D 1 12 ? 14.509 11.972 -2.825 1.00 17.96 12 PHE D C 1
ATOM 1456 O O . PHE D 1 12 ? 13.910 12.107 -3.895 1.00 19.71 12 PHE D O 1
ATOM 1464 N N . VAL D 1 13 ? 15.580 11.195 -2.684 1.00 22.49 13 VAL D N 1
ATOM 1465 C CA . VAL D 1 13 ? 16.082 10.324 -3.748 1.00 23.81 13 VAL D CA 1
ATOM 1466 C C . VAL D 1 13 ? 15.474 8.954 -3.491 1.00 23.41 13 VAL D C 1
ATOM 1467 O O . VAL D 1 13 ? 15.781 8.311 -2.484 1.00 27.99 13 VAL D O 1
ATOM 1471 N N . GLY D 1 14 ? 14.602 8.520 -4.345 1.00 20.25 14 GLY D N 1
ATOM 1472 C CA . GLY D 1 14 ? 14.006 7.240 -4.151 1.00 18.68 14 GLY D CA 1
ATOM 1473 C C . GLY D 1 14 ? 14.882 6.143 -4.683 1.00 17.85 14 GLY D C 1
ATOM 1474 O O . GLY D 1 14 ? 15.770 6.345 -5.522 1.00 20.65 14 GLY D O 1
ATOM 1475 N N . ASN D 1 15 ? 14.623 4.958 -4.191 1.00 15.64 15 ASN D N 1
ATOM 1476 C CA . ASN D 1 15 ? 15.275 3.769 -4.712 1.00 15.30 15 ASN D CA 1
ATOM 1477 C C . ASN D 1 15 ? 14.511 3.292 -5.934 1.00 16.87 15 ASN D C 1
ATOM 1478 O O . ASN D 1 15 ? 13.410 2.739 -5.807 1.00 15.57 15 ASN D O 1
ATOM 1483 N N . ARG D 1 16 ? 15.121 3.488 -7.121 1.00 17.18 16 ARG D N 1
ATOM 1484 C CA . ARG D 1 16 ? 14.459 3.139 -8.381 1.00 20.68 16 ARG D CA 1
ATOM 1485 C C . ARG D 1 16 ? 14.165 1.641 -8.477 1.00 21.09 16 ARG D C 1
ATOM 1486 O O . ARG D 1 16 ? 13.245 1.234 -9.194 1.00 22.14 16 ARG D O 1
ATOM 1494 N N . GLU D 1 17 ? 14.927 0.805 -7.774 1.00 19.89 17 GLU D N 1
ATOM 1495 C CA . GLU D 1 17 ? 14.712 -0.634 -7.889 1.00 20.30 17 GLU D CA 1
ATOM 1496 C C . GLU D 1 17 ? 13.423 -1.078 -7.213 1.00 19.13 17 GLU D C 1
ATOM 1497 O O . GLU D 1 17 ? 12.910 -2.160 -7.555 1.00 21.98 17 GLU D O 1
ATOM 1503 N N . ILE D 1 18 ? 12.911 -0.298 -6.249 1.00 18.44 18 ILE D N 1
ATOM 1504 C CA . ILE D 1 18 ? 11.649 -0.606 -5.580 1.00 15.62 18 ILE D CA 1
ATOM 1505 C C . ILE D 1 18 ? 10.548 0.366 -6.017 1.00 15.42 18 ILE D C 1
ATOM 1506 O O . ILE D 1 18 ? 9.590 0.605 -5.286 1.00 13.92 18 ILE D O 1
ATOM 1511 N N . GLY D 1 19 ? 10.701 0.964 -7.186 1.00 13.51 19 GLY D N 1
ATOM 1512 C CA . GLY D 1 19 ? 9.615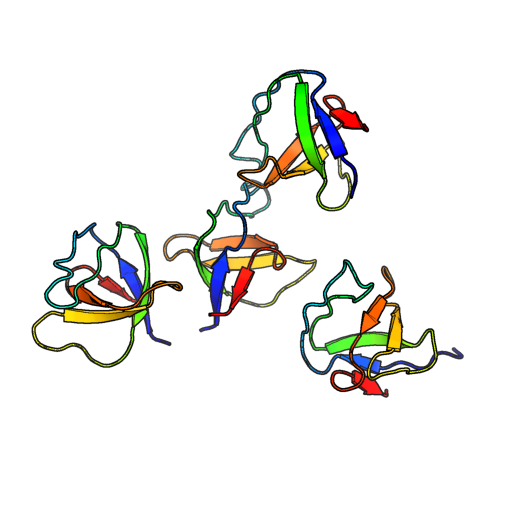 1.679 -7.775 1.00 13.20 19 GLY D CA 1
ATOM 1513 C C . GLY D 1 19 ? 9.514 3.135 -7.392 1.00 10.83 19 GLY D C 1
ATOM 1514 O O . GLY D 1 19 ? 8.515 3.786 -7.736 1.00 12.07 19 GLY D O 1
ATOM 1515 N N . GLN D 1 20 ? 10.518 3.677 -6.721 1.00 12.23 20 GLN D N 1
ATOM 1516 C CA . GLN D 1 20 ? 10.450 5.050 -6.211 1.00 11.71 20 GLN D CA 1
ATOM 1517 C C . GLN D 1 20 ? 11.171 5.991 -7.156 1.00 11.94 20 GLN D C 1
ATOM 1518 O O . GLN D 1 20 ? 12.117 5.602 -7.850 1.00 14.53 20 GLN D O 1
ATOM 1524 N N . ILE D 1 21 ? 10.800 7.258 -7.081 1.00 12.59 21 ILE D N 1
ATOM 1525 C CA . ILE D 1 21 ? 11.396 8.292 -7.908 1.00 13.56 21 ILE D CA 1
ATOM 1526 C C . ILE D 1 21 ? 12.046 9.335 -7.023 1.00 14.86 21 ILE D C 1
ATOM 1527 O O . ILE D 1 21 ? 11.846 9.399 -5.798 1.00 15.32 21 ILE D O 1
ATOM 1532 N N . THR D 1 22 ? 12.846 10.162 -7.674 1.00 15.56 22 THR D N 1
ATOM 1533 C CA . THR D 1 22 ? 13.555 11.245 -7.028 1.00 17.57 22 THR D CA 1
ATOM 1534 C C . THR D 1 22 ? 12.884 12.552 -7.365 1.00 17.01 22 THR D C 1
ATOM 1535 O O . THR D 1 22 ? 12.611 12.827 -8.536 1.00 18.98 22 THR D O 1
ATOM 1539 N N . LEU D 1 23 ? 12.642 13.368 -6.346 1.00 15.96 23 LEU D N 1
ATOM 1540 C CA . LEU D 1 23 ? 12.087 14.697 -6.554 1.00 15.06 23 LEU D CA 1
ATOM 1541 C C . LEU D 1 23 ? 12.793 15.673 -5.637 1.00 15.78 23 LEU D C 1
ATOM 1542 O O . LEU D 1 23 ? 13.314 15.309 -4.577 1.00 16.68 23 LEU D O 1
ATOM 1547 N N . LYS D 1 24 ? 12.792 16.921 -6.065 1.00 16.79 24 LYS D N 1
ATOM 1548 C CA . LYS D 1 24 ? 13.381 18.002 -5.309 1.00 18.92 24 LYS D CA 1
ATOM 1549 C C . LYS D 1 24 ? 12.293 18.836 -4.670 1.00 16.13 24 LYS D C 1
ATOM 1550 O O . LYS D 1 24 ? 11.202 19.008 -5.224 1.00 16.89 24 LYS D O 1
ATOM 1556 N N . LYS D 1 25 ? 12.624 19.408 -3.515 1.00 17.34 25 LYS D N 1
ATOM 1557 C CA . LYS D 1 25 ? 11.714 20.339 -2.875 1.00 17.57 25 LYS D CA 1
ATOM 1558 C C . LYS D 1 25 ? 11.211 21.384 -3.871 1.00 19.01 25 LYS D C 1
ATOM 1559 O O . LYS D 1 25 ? 11.978 21.957 -4.658 1.00 18.97 25 LYS D O 1
ATOM 1565 N N . ASP D 1 26 ? 9.901 21.631 -3.820 1.00 17.78 26 ASP D N 1
ATOM 1566 C CA . ASP D 1 26 ? 9.142 22.624 -4.578 1.00 18.88 26 ASP D CA 1
ATOM 1567 C C . ASP D 1 26 ? 8.661 22.118 -5.940 1.00 17.96 26 ASP D C 1
ATOM 1568 O O . ASP D 1 26 ? 7.883 22.828 -6.587 1.00 19.20 26 ASP D O 1
ATOM 1573 N N . GLN D 1 27 ? 9.099 20.941 -6.403 1.00 17.10 27 GLN D N 1
ATOM 1574 C CA . GLN D 1 27 ? 8.537 20.396 -7.646 1.00 14.87 27 GLN D CA 1
ATOM 1575 C C . GLN D 1 27 ? 7.052 20.084 -7.476 1.00 14.32 27 GLN D C 1
ATOM 1576 O O . GLN D 1 27 ? 6.600 19.706 -6.385 1.00 15.14 27 GLN D O 1
ATOM 1582 N N . ILE D 1 28 ? 6.297 20.224 -8.575 1.00 13.79 28 ILE D N 1
ATOM 1583 C CA . ILE D 1 28 ? 4.880 19.892 -8.625 1.00 12.54 28 ILE D CA 1
ATOM 1584 C C . ILE D 1 28 ? 4.699 18.577 -9.359 1.00 12.77 28 ILE D C 1
ATOM 1585 O O . ILE D 1 28 ? 5.284 18.375 -10.428 1.00 13.36 28 ILE D O 1
ATOM 1590 N N . VAL D 1 29 ? 3.871 17.688 -8.805 1.00 11.40 29 VAL D N 1
ATOM 1591 C CA . VAL D 1 29 ? 3.550 16.398 -9.397 1.00 11.83 29 VAL D CA 1
ATOM 1592 C C . VAL D 1 29 ? 2.051 16.149 -9.294 1.00 11.35 29 VAL D C 1
ATOM 1593 O O . VAL D 1 29 ? 1.333 16.791 -8.514 1.00 12.83 29 VAL D O 1
ATOM 1597 N N . VAL D 1 30 ? 1.585 15.173 -10.059 1.00 11.61 30 VAL D N 1
ATOM 1598 C CA . VAL D 1 30 ? 0.168 14.835 -10.103 1.00 11.89 30 VAL D CA 1
ATOM 1599 C C . VAL D 1 30 ? -0.010 13.375 -9.685 1.00 11.68 30 VAL D C 1
ATOM 1600 O O . VAL D 1 30 ? 0.563 12.462 -10.300 1.00 11.70 30 VAL D O 1
ATOM 1604 N N . GLN D 1 31 ? -0.870 13.147 -8.698 1.00 12.52 31 GLN D N 1
ATOM 1605 C CA . GLN D 1 31 ? -1.085 11.793 -8.199 1.00 12.20 31 GLN D CA 1
ATOM 1606 C C . GLN D 1 31 ? -1.839 10.933 -9.189 1.00 13.69 31 GLN D C 1
ATOM 1607 O O . GLN D 1 31 ? -2.770 11.382 -9.866 1.00 17.21 31 GLN D O 1
ATOM 1613 N N . LYS D 1 32 ? -1.421 9.686 -9.273 1.00 14.44 32 LYS D N 1
ATOM 1614 C CA . LYS D 1 32 ? -2.109 8.655 -10.042 1.00 17.45 32 LYS D CA 1
ATOM 1615 C C . LYS D 1 32 ? -2.612 7.595 -9.060 1.00 22.10 32 LYS D C 1
ATOM 1616 O O . LYS D 1 32 ? -1.815 6.965 -8.350 1.00 21.38 32 LYS D O 1
ATOM 1622 N N . GLY D 1 33 ? -3.931 7.389 -9.011 1.00 22.50 33 GLY D N 1
ATOM 1623 C CA . GLY D 1 33 ? -4.471 6.356 -8.172 1.00 22.50 33 GLY D CA 1
ATOM 1624 C C . GLY D 1 33 ? -4.453 6.726 -6.705 1.00 20.49 33 GLY D C 1
ATOM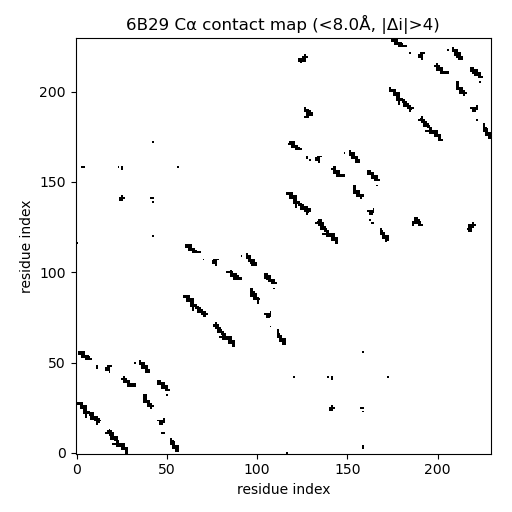 1625 O O . GLY D 1 33 ? -4.441 7.892 -6.317 1.00 20.68 33 GLY D O 1
ATOM 1626 N N . ASP D 1 34 ? -4.476 5.676 -5.884 1.00 21.69 34 ASP D N 1
ATOM 1627 C CA . ASP D 1 34 ? -4.688 5.804 -4.443 1.00 22.43 34 ASP D CA 1
ATOM 1628 C C . ASP D 1 34 ? -3.369 5.675 -3.681 1.00 20.39 34 ASP D C 1
ATOM 1629 O O . ASP D 1 34 ? -2.457 4.959 -4.094 1.00 19.97 34 ASP D O 1
ATOM 1634 N N . GLU D 1 35 ? -3.301 6.336 -2.526 1.00 18.89 35 GLU D N 1
ATOM 1635 C CA . GLU D 1 35 ? -2.200 6.107 -1.597 1.00 19.62 35 GLU D CA 1
ATOM 1636 C C . GLU D 1 35 ? -2.221 4.650 -1.129 1.00 19.08 35 GLU D C 1
ATOM 1637 O O . GLU D 1 35 ? -3.291 4.047 -0.972 1.00 22.44 35 GLU D O 1
ATOM 1643 N N . ALA D 1 36 ? -1.039 4.096 -0.844 1.00 17.39 36 ALA D N 1
ATOM 1644 C CA . ALA D 1 36 ? -0.918 2.756 -0.248 1.00 18.81 36 ALA D CA 1
ATOM 1645 C C . ALA D 1 36 ? 0.391 2.693 0.536 1.00 16.48 36 ALA D C 1
ATOM 1646 O O . ALA D 1 36 ? 1.451 3.042 0.025 1.00 17.18 36 ALA D O 1
ATOM 1648 N N . GLY D 1 37 ? 0.314 2.262 1.796 1.00 17.58 37 GLY D N 1
ATOM 1649 C CA . GLY D 1 37 ? 1.510 2.075 2.609 1.00 19.30 37 GLY D CA 1
ATOM 1650 C C . GLY D 1 37 ? 2.334 3.332 2.822 1.00 15.90 37 GLY D C 1
ATOM 1651 O O . GLY D 1 37 ? 3.545 3.231 3.014 1.00 17.23 37 GLY D O 1
ATOM 1652 N N . GLY D 1 38 ? 1.711 4.525 2.797 1.00 16.38 38 GLY D N 1
ATOM 1653 C CA . GLY D 1 38 ? 2.414 5.787 3.011 1.00 15.29 38 GLY D CA 1
ATOM 1654 C C . GLY D 1 38 ? 3.094 6.326 1.761 1.00 12.91 38 GLY D C 1
ATOM 1655 O O . GLY D 1 38 ? 3.862 7.289 1.856 1.00 13.87 38 GLY D O 1
ATOM 1656 N N . TYR D 1 39 ? 2.819 5.740 0.598 1.00 12.86 39 TYR D N 1
ATOM 1657 C CA . TYR D 1 39 ? 3.375 6.201 -0.680 1.00 12.25 39 TYR D CA 1
ATOM 1658 C C . TYR D 1 39 ? 2.229 6.454 -1.643 1.00 12.44 39 TYR D C 1
ATOM 1659 O O . TYR D 1 39 ? 1.168 5.834 -1.560 1.00 14.57 39 TYR D O 1
ATOM 1668 N N . VAL D 1 40 ? 2.467 7.332 -2.612 1.00 12.61 40 VAL D N 1
ATOM 1669 C CA . VAL D 1 40 ? 1.549 7.526 -3.721 1.00 12.25 40 VAL D CA 1
ATOM 1670 C C . VAL D 1 40 ? 2.371 7.451 -4.999 1.00 11.40 40 VAL D C 1
ATOM 1671 O O . VAL D 1 40 ? 3.550 7.819 -5.040 1.00 11.45 40 VAL D O 1
ATOM 1675 N N . LYS D 1 41 ? 1.723 6.982 -6.056 1.00 10.78 41 LYS D N 1
ATOM 1676 C CA . LYS D 1 41 ? 2.290 7.109 -7.391 1.00 11.28 41 LYS D CA 1
ATOM 1677 C C . LYS D 1 41 ? 2.010 8.511 -7.895 1.00 9.69 41 LYS D C 1
ATOM 1678 O O . LYS D 1 41 ? 0.876 9.000 -7.768 1.00 11.72 41 LYS D O 1
ATOM 1684 N N . VAL D 1 42 ? 3.023 9.163 -8.456 1.00 9.93 42 VAL D N 1
ATOM 1685 C CA . VAL D 1 42 ? 2.881 10.511 -8.995 1.00 10.06 42 VAL D CA 1
ATOM 1686 C C . VAL D 1 42 ? 3.518 10.566 -10.371 1.00 9.83 42 VAL D C 1
ATOM 1687 O O . VAL D 1 42 ? 4.516 9.884 -10.649 1.00 10.66 42 VAL D O 1
ATOM 1691 N N . TYR D 1 43 ? 2.950 11.438 -11.201 1.00 10.39 43 TYR D N 1
ATOM 1692 C CA . TYR D 1 43 ? 3.462 11.766 -12.519 1.00 10.02 43 TYR D CA 1
ATOM 1693 C C . TYR D 1 43 ? 4.271 13.050 -12.392 1.00 9.48 43 TYR D C 1
ATOM 1694 O O . TYR D 1 43 ? 3.803 14.039 -11.819 1.00 10.63 43 TYR D O 1
ATOM 1703 N N . THR D 1 44 ? 5.482 13.036 -12.918 1.00 10.48 44 THR D N 1
ATOM 1704 C CA . THR D 1 44 ? 6.405 14.167 -12.778 1.00 11.60 44 THR D CA 1
ATOM 1705 C C . THR D 1 44 ? 6.441 15.065 -13.998 1.00 12.34 44 THR D C 1
ATOM 1706 O O . THR D 1 44 ? 7.087 16.117 -13.969 1.00 13.43 44 THR D O 1
ATOM 1710 N N . GLY D 1 45 ? 5.803 14.651 -15.088 1.00 11.41 45 GLY D N 1
ATOM 1711 C CA . GLY D 1 45 ? 5.985 15.238 -16.400 1.00 13.12 45 GLY D CA 1
ATOM 1712 C C . GLY D 1 45 ? 6.857 14.375 -17.279 1.00 13.32 45 GLY D C 1
ATOM 1713 O O . GLY D 1 45 ? 6.815 14.497 -18.512 1.00 16.13 45 GLY D O 1
ATOM 1714 N N . ARG D 1 46 ? 7.676 13.515 -16.681 1.00 13.67 46 ARG D N 1
ATOM 1715 C CA . ARG D 1 46 ? 8.531 12.602 -17.421 1.00 13.96 46 ARG D CA 1
ATOM 1716 C C . ARG D 1 46 ? 8.176 11.156 -17.148 1.00 11.84 46 ARG D C 1
ATOM 1717 O O . ARG D 1 46 ? 8.298 10.324 -18.047 1.00 14.86 46 ARG D O 1
ATOM 1725 N N . LYS D 1 47 ? 7.747 10.807 -15.923 1.00 11.44 47 LYS D N 1
ATOM 1726 C CA . LYS D 1 47 ? 7.528 9.406 -15.576 1.00 10.63 47 LYS D CA 1
ATOM 1727 C C . LYS D 1 47 ? 6.581 9.352 -14.376 1.00 10.95 47 LYS D C 1
ATOM 1728 O O . LYS D 1 47 ? 6.286 10.371 -13.739 1.00 10.83 47 LYS D O 1
ATOM 1734 N N . VAL D 1 48 ? 6.152 8.136 -14.056 1.00 9.97 48 VAL D N 1
ATOM 1735 C CA . VAL D 1 48 ? 5.336 7.839 -12.888 1.00 10.31 48 VAL D CA 1
ATOM 1736 C C . VAL D 1 48 ? 6.117 6.897 -11.979 1.00 9.86 48 VAL D C 1
ATOM 1737 O O . VAL D 1 48 ? 6.708 5.912 -12.442 1.00 10.96 48 VAL D O 1
ATOM 1741 N N . GLY D 1 49 ? 6.113 7.190 -10.677 1.00 10.40 49 GLY D N 1
ATOM 1742 C CA . GLY D 1 49 ? 6.691 6.272 -9.689 1.00 10.05 49 GLY D CA 1
ATOM 1743 C C . GLY D 1 49 ? 6.244 6.688 -8.307 1.00 9.97 49 GLY D C 1
ATOM 1744 O O . GLY D 1 49 ? 5.443 7.616 -8.122 1.00 10.46 49 GLY D O 1
ATOM 1745 N N . LEU D 1 50 ? 6.715 5.942 -7.320 1.00 9.70 50 LEU D N 1
ATOM 1746 C CA . LEU D 1 50 ? 6.286 6.110 -5.930 1.00 9.66 50 LEU D CA 1
ATOM 1747 C C . LEU D 1 50 ? 7.056 7.193 -5.208 1.00 9.90 50 LEU D C 1
ATOM 1748 O O . LEU D 1 50 ? 8.260 7.341 -5.398 1.00 10.93 50 LEU D O 1
ATOM 1753 N N . PHE D 1 51 ? 6.364 7.865 -4.298 1.00 9.94 51 PHE D N 1
ATOM 1754 C CA . PHE D 1 51 ? 6.964 8.911 -3.504 1.00 9.84 51 PHE D CA 1
ATOM 1755 C C . PHE D 1 51 ? 6.256 8.969 -2.159 1.00 11.12 51 PHE D C 1
ATOM 1756 O O . PHE D 1 51 ? 5.036 8.748 -2.094 1.00 11.20 51 PHE D O 1
ATOM 1764 N N . PRO D 1 52 ? 6.975 9.234 -1.070 1.00 10.57 52 PRO D N 1
ATOM 1765 C CA . PRO D 1 52 ? 6.322 9.206 0.241 1.00 12.05 52 PRO D CA 1
ATOM 1766 C C . PRO D 1 52 ? 5.338 10.365 0.395 1.00 12.18 52 PRO D C 1
ATOM 1767 O O . PRO D 1 52 ? 5.672 11.515 0.123 1.00 13.21 52 PRO D O 1
ATOM 1771 N N . THR D 1 53 ? 4.128 10.058 0.870 1.00 13.28 53 THR D N 1
ATOM 1772 C CA . THR D 1 53 ? 3.158 11.126 1.088 1.00 16.60 53 THR D CA 1
ATOM 1773 C C . THR D 1 53 ? 3.645 12.177 2.093 1.00 17.82 53 THR D C 1
ATOM 1774 O O . THR D 1 53 ? 3.277 13.352 1.997 1.00 22.03 53 THR D O 1
ATOM 1778 N N . ASP D 1 54 ? 4.477 11.781 3.057 1.00 18.21 54 ASP D N 1
ATOM 1779 C CA . ASP D 1 54 ? 4.971 12.711 4.061 1.00 21.76 54 ASP D CA 1
ATOM 1780 C C . ASP D 1 54 ? 5.808 13.803 3.470 1.00 19.29 54 ASP D C 1
ATOM 1781 O O . ASP D 1 54 ? 6.003 14.825 4.121 1.00 23.47 54 ASP D O 1
ATOM 1786 N N . PHE D 1 55 ? 6.298 13.630 2.242 1.00 17.20 55 PHE D N 1
ATOM 1787 C CA . PHE D 1 55 ? 7.141 14.613 1.597 1.00 16.50 55 PHE D CA 1
ATOM 1788 C C . PHE D 1 55 ? 6.380 15.409 0.554 1.00 16.51 55 PHE D C 1
ATOM 1789 O O . PHE D 1 55 ? 7.011 16.073 -0.281 1.00 16.88 55 PHE D O 1
ATOM 1797 N N . LEU D 1 56 ? 5.049 15.395 0.616 1.00 16.51 56 LEU D N 1
ATOM 1798 C CA . LEU D 1 56 ? 4.215 16.120 -0.335 1.00 15.95 56 LEU D CA 1
ATOM 1799 C C . LEU D 1 56 ? 3.211 16.931 0.458 1.00 16.96 56 LEU D C 1
ATOM 1800 O O . LEU D 1 56 ? 2.862 16.578 1.608 1.00 20.03 56 LEU D O 1
ATOM 1805 N N . GLU D 1 57 ? 2.721 17.989 -0.161 1.00 18.24 57 GLU D N 1
ATOM 1806 C CA . GLU D 1 57 ? 1.572 18.724 0.359 1.00 17.38 57 GLU D CA 1
ATOM 1807 C C . GLU D 1 57 ? 0.630 18.938 -0.812 1.00 16.18 57 GLU D C 1
ATOM 1808 O O . GLU D 1 57 ? 1.070 19.263 -1.919 1.00 17.81 57 GLU D O 1
ATOM 1814 N N . 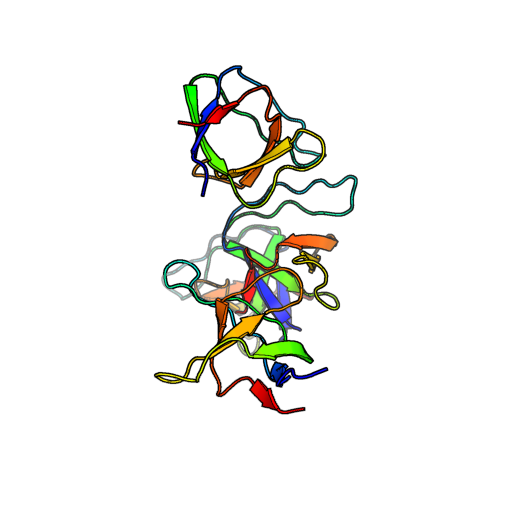GLU D 1 58 ? -0.656 18.754 -0.605 1.00 18.71 58 GLU D N 1
ATOM 1815 C CA . GLU D 1 58 ? -1.612 18.982 -1.675 1.00 18.07 58 GLU D CA 1
ATOM 1816 C C . GLU D 1 58 ? -1.818 20.474 -1.906 1.00 21.51 58 GLU D C 1
ATOM 1817 O O . GLU D 1 58 ? -1.958 21.238 -0.953 1.00 24.81 58 GLU D O 1
ATOM 1823 N N . ILE D 1 59 ? -1.812 20.893 -3.169 1.00 20.11 59 ILE D N 1
ATOM 1824 C CA . ILE D 1 59 ? -2.012 22.294 -3.505 1.00 22.27 59 ILE D CA 1
ATOM 1825 C C . ILE D 1 59 ? -3.176 22.362 -4.463 1.00 25.59 59 ILE D C 1
ATOM 1826 O O . ILE D 1 59 ? -3.727 23.490 -4.595 1.00 30.09 59 ILE D O 1
#

InterPro domains:
  IPR001452 SH3 domain [PF00018] (253-297)
  IPR001452 SH3 domain [PF07653] (311-364)
  IPR001452 SH3 domain [PR00452] (250-260)
  IPR001452 SH3 domain 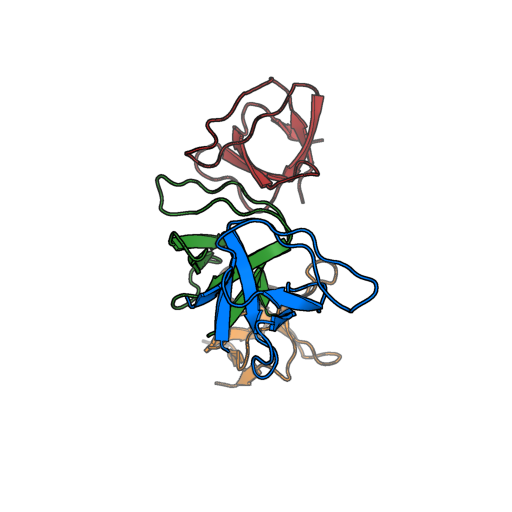[PR00452] (264-279)
  IPR001452 SH3 domain [PR00452] (281-290)
  IPR001452 SH3 domain [PR00452] (292-304)
  IPR001452 SH3 domain [PS50002] (247-306)
  IPR001452 SH3 domain [PS50002] (307-364)
  IPR001452 SH3 domain [SM00326] (250-305)
  IPR001452 SH3 domain [SM00326] (309-364)
  IPR002219 Protein kinase C-like, phorbol ester/diacylglycerol-binding domain [PF00130] (90-137)
  IPR002219 Protein kinase C-like, phorbol ester/diacylglycerol-binding domain [PS00479] (90-140)
  IPR002219 Protein kinase C-like, phorbol ester/diacylglycerol-binding domain [PS50081] (89-140)
  IPR002219 Protein kinase C-like, phorbol ester/diacylglycerol-binding domain [SM00109] (90-140)
  IPR035736 Stac3, first SH3 domain [cd11986] (251-303)
  IPR036028 SH3-like domain superfamily [SSF50044] (232-303)
  IPR036028 SH3-like domain superfamily [SSF50044] (309-364)
  IPR039688 STAC1/2/3 [PTHR15135] (73-364)
  IPR046349 C1-like domain superfamily [SSF57889] (82-140)

Radius of gyration: 21.24 Å; Cα contacts (8 Å, |Δi|>4): 574; chains: 4; bounding box: 56×37×54 Å

B-factor: mean 21.67, std 9.79, range [8.09, 86.9]